Protein AF-A0A420MK67-F1 (afdb_monomer_lite)

Foldseek 3Di:
DPDDDDPFFPDQDDDVLLLCLLLVLLVVLLVVLVCVLPVVVLQVVCVVVVFHWDDQADPPPRDGAVLSVVLSVLSVLVSVLVNCCSVPQDRGDRDNVNSNVVSVVSSVVSSVSSSLCTTPVRHPRDNDQVPDPVSVVLSVLSVQLSVQLSVVSVQQRVQCPDPVCVPPDDCDDLNVVDVPSNVVSVVRD

Structure (mmCIF, N/CA/C/O backbone):
data_AF-A0A420MK67-F1
#
_entry.id   AF-A0A420MK67-F1
#
loop_
_atom_site.group_PDB
_atom_site.id
_atom_site.type_symbol
_atom_site.label_atom_id
_atom_site.label_alt_id
_atom_site.label_comp_id
_atom_site.label_asym_id
_atom_site.label_entity_id
_atom_site.label_seq_id
_atom_site.pdbx_PDB_ins_code
_atom_site.Cartn_x
_atom_site.Cartn_y
_atom_site.Cartn_z
_atom_site.occupancy
_atom_site.B_iso_or_equiv
_atom_site.auth_seq_id
_atom_site.auth_comp_id
_atom_site.auth_asym_id
_atom_site.auth_atom_id
_atom_site.pdbx_PDB_model_num
ATOM 1 N N . MET A 1 1 ? -39.516 0.629 2.495 1.00 57.03 1 MET A N 1
ATOM 2 C CA . MET A 1 1 ? -38.214 1.279 2.228 1.00 57.03 1 MET A CA 1
ATOM 3 C C . MET A 1 1 ? -37.207 0.163 2.000 1.00 57.03 1 MET A C 1
ATOM 5 O O . MET A 1 1 ? -37.273 -0.787 2.771 1.00 57.03 1 MET A O 1
ATOM 9 N N . PRO A 1 2 ? -36.372 0.196 0.949 1.00 66.00 2 PRO A N 1
ATOM 10 C CA . PRO A 1 2 ? -35.328 -0.810 0.782 1.00 66.00 2 PRO A CA 1
ATOM 11 C C . PRO A 1 2 ? -34.359 -0.736 1.965 1.00 66.00 2 PRO A C 1
ATOM 13 O O . PRO A 1 2 ? -34.029 0.352 2.439 1.00 66.00 2 PRO A O 1
ATOM 16 N N . GLU A 1 3 ? -33.964 -1.897 2.470 1.00 75.75 3 GLU A N 1
ATOM 17 C CA . GLU A 1 3 ? -33.026 -2.012 3.580 1.00 75.75 3 GLU A CA 1
ATOM 18 C C . GLU A 1 3 ? -31.652 -1.506 3.117 1.00 75.75 3 GLU A C 1
ATOM 20 O O . GLU A 1 3 ? -31.102 -1.982 2.122 1.00 75.75 3 GLU A O 1
ATOM 25 N N . LEU A 1 4 ? -31.127 -0.476 3.785 1.00 76.38 4 LEU A N 1
ATOM 26 C CA . LEU A 1 4 ? -29.813 0.074 3.462 1.00 76.38 4 LEU A CA 1
ATOM 27 C C . LEU A 1 4 ? -28.744 -0.934 3.893 1.00 76.38 4 LEU A C 1
ATOM 29 O O . LEU A 1 4 ? -28.612 -1.240 5.076 1.00 76.38 4 LEU A O 1
ATOM 33 N N . HIS A 1 5 ? -27.982 -1.443 2.928 1.00 75.81 5 HIS A N 1
ATOM 34 C CA . HIS A 1 5 ? -26.896 -2.381 3.188 1.00 75.81 5 HIS A CA 1
ATOM 35 C C . HIS A 1 5 ? -25.661 -1.639 3.727 1.00 75.81 5 HIS A C 1
ATOM 37 O O . HIS A 1 5 ? -25.064 -0.828 3.017 1.00 75.81 5 HIS A O 1
ATOM 43 N N . ASP A 1 6 ? -25.275 -1.908 4.979 1.00 74.94 6 ASP A N 1
ATOM 44 C CA . ASP A 1 6 ? -24.011 -1.427 5.553 1.00 74.94 6 ASP A CA 1
ATOM 45 C C . ASP A 1 6 ? -22.897 -2.440 5.255 1.00 74.94 6 ASP A C 1
ATOM 47 O O . ASP A 1 6 ? -22.886 -3.550 5.788 1.00 74.94 6 ASP A O 1
ATOM 51 N N . ASN A 1 7 ? -21.943 -2.046 4.408 1.00 74.50 7 ASN A N 1
ATOM 52 C CA . ASN A 1 7 ? -20.782 -2.872 4.058 1.00 74.50 7 ASN A CA 1
ATOM 53 C C . ASN A 1 7 ? -19.802 -3.053 5.232 1.00 74.50 7 ASN A C 1
ATOM 55 O O . ASN A 1 7 ? -18.880 -3.865 5.145 1.00 74.50 7 ASN A O 1
ATOM 59 N N . VAL A 1 8 ? -19.959 -2.280 6.314 1.00 73.81 8 VAL A N 1
ATOM 60 C CA . VAL A 1 8 ? -19.075 -2.306 7.478 1.00 73.81 8 VAL A CA 1
ATOM 61 C C . VAL A 1 8 ? -19.840 -2.798 8.700 1.00 73.81 8 VAL A C 1
ATOM 63 O O . VAL A 1 8 ? -20.809 -2.188 9.150 1.00 73.81 8 VAL A O 1
ATOM 66 N N . SER A 1 9 ? -19.353 -3.880 9.310 1.00 80.69 9 SER A N 1
ATOM 67 C CA . SER A 1 9 ? -19.956 -4.396 10.536 1.00 80.69 9 SER A CA 1
ATOM 68 C C . SER A 1 9 ? -19.872 -3.375 11.673 1.00 80.69 9 SER A C 1
ATOM 70 O O . SER A 1 9 ? -18.801 -2.882 12.031 1.00 80.69 9 SER A O 1
ATOM 72 N N . ARG A 1 10 ? -21.011 -3.079 12.307 1.00 83.00 10 ARG A N 1
ATOM 73 C CA . ARG A 1 10 ? -21.072 -2.264 13.537 1.00 83.00 10 ARG A CA 1
ATOM 74 C C . ARG A 1 10 ? -20.818 -3.082 14.803 1.00 83.00 10 ARG A C 1
ATOM 76 O O . ARG A 1 10 ? -20.764 -2.515 15.894 1.00 83.00 10 ARG A O 1
ATOM 83 N N . VAL A 1 11 ? -20.642 -4.395 14.666 1.00 87.50 11 VAL A N 1
ATOM 84 C CA . VAL A 1 11 ? -20.363 -5.297 15.781 1.00 87.50 11 VAL A CA 1
ATOM 85 C C . VAL A 1 11 ? -18.906 -5.143 16.195 1.00 87.50 11 VAL A C 1
ATOM 87 O O . VAL A 1 11 ? -17.999 -5.346 15.390 1.00 87.50 11 VAL A O 1
ATOM 90 N N . LYS A 1 12 ? -18.677 -4.806 17.468 1.00 89.44 12 LYS A N 1
ATOM 91 C CA . LYS A 1 12 ? -17.334 -4.781 18.048 1.00 89.44 12 LYS A CA 1
ATOM 92 C C . LYS A 1 12 ? -16.930 -6.184 18.478 1.00 89.44 12 LYS A C 1
ATOM 94 O O . LYS A 1 12 ? -17.354 -6.649 19.535 1.00 89.44 12 LYS A O 1
ATOM 99 N N . ARG A 1 13 ? -16.156 -6.872 17.643 1.00 90.94 13 ARG A N 1
ATOM 100 C CA . ARG A 1 13 ? -15.698 -8.238 17.897 1.00 90.94 13 ARG A CA 1
ATOM 101 C C . ARG A 1 13 ? -14.395 -8.490 17.160 1.00 90.94 13 ARG A C 1
ATOM 103 O O . ARG A 1 13 ? -14.290 -8.208 15.974 1.00 90.94 13 ARG A O 1
ATOM 110 N N . PHE A 1 14 ? -13.438 -9.102 17.847 1.00 91.69 14 PHE A N 1
ATOM 111 C CA . PHE A 1 14 ? -12.241 -9.613 17.196 1.00 91.69 14 PHE A CA 1
ATOM 112 C C . PHE A 1 14 ? -12.568 -10.879 16.391 1.00 91.69 14 PHE A C 1
ATOM 114 O O . PHE A 1 14 ? -13.096 -11.848 16.940 1.00 91.69 14 PHE A O 1
ATOM 121 N N . ASN A 1 15 ? -12.253 -10.874 15.095 1.00 94.00 15 ASN A N 1
ATOM 122 C CA . ASN A 1 15 ? -12.488 -12.000 14.194 1.00 94.00 15 ASN A CA 1
ATOM 123 C C . ASN A 1 15 ? -11.160 -12.650 13.812 1.00 94.00 15 ASN A C 1
ATOM 125 O O . ASN A 1 15 ? -10.518 -12.228 12.856 1.00 94.00 15 ASN A O 1
ATOM 129 N N . PHE A 1 16 ? -10.756 -13.687 14.549 1.00 95.69 16 PHE A N 1
ATOM 130 C CA . PHE A 1 16 ? -9.452 -14.324 14.349 1.00 95.69 16 PHE A CA 1
ATOM 131 C C . PHE A 1 16 ? -9.227 -14.762 12.896 1.00 95.69 16 PHE A C 1
ATOM 133 O O . PHE A 1 16 ? -8.215 -14.406 12.302 1.00 95.69 16 PHE A O 1
ATOM 140 N N . LEU A 1 17 ? -10.192 -15.465 12.293 1.00 96.88 17 LEU A N 1
ATOM 141 C CA . LEU A 1 17 ? -10.058 -15.962 10.922 1.00 96.88 17 LEU A CA 1
ATOM 142 C C . LEU A 1 17 ? -9.913 -14.822 9.910 1.00 96.88 17 LEU A C 1
ATOM 144 O O . LEU A 1 17 ? -9.010 -14.856 9.078 1.00 96.88 17 LEU A O 1
ATOM 148 N N . GLY A 1 18 ? -10.771 -13.803 9.983 1.00 96.94 18 GLY A N 1
ATOM 149 C CA . GLY A 1 18 ? -10.693 -12.673 9.061 1.00 96.94 18 GLY A CA 1
ATOM 150 C C . GLY A 1 18 ? -9.433 -11.835 9.254 1.00 96.94 18 GLY A C 1
ATOM 151 O O . GLY A 1 18 ? -8.795 -11.462 8.272 1.00 96.94 18 GLY A O 1
ATOM 152 N N . THR A 1 19 ? -9.010 -11.612 10.500 1.00 97.25 19 THR A N 1
ATOM 153 C CA . THR A 1 19 ? -7.745 -10.938 10.806 1.00 97.25 19 THR A CA 1
ATOM 154 C C . THR A 1 19 ? -6.552 -11.720 10.255 1.00 97.25 19 THR A C 1
ATOM 156 O O . THR A 1 19 ? -5.700 -11.124 9.600 1.00 97.25 19 THR A O 1
ATOM 159 N N . THR A 1 20 ? -6.493 -13.042 10.444 1.00 98.12 20 THR A N 1
ATOM 160 C CA . THR A 1 20 ? -5.408 -13.879 9.907 1.00 98.12 20 THR A CA 1
ATOM 161 C C . THR A 1 20 ? -5.381 -13.865 8.382 1.00 98.12 20 THR A C 1
ATOM 163 O O . THR A 1 20 ? -4.308 -13.701 7.803 1.00 98.12 20 THR A O 1
ATOM 166 N N . VAL A 1 21 ? -6.539 -13.978 7.722 1.00 98.38 21 VAL A N 1
ATOM 167 C CA . VAL A 1 21 ? -6.642 -13.881 6.256 1.00 98.38 21 VAL A CA 1
ATOM 168 C C . VAL A 1 21 ? -6.131 -12.526 5.774 1.00 98.38 21 VAL A C 1
ATOM 170 O O . VAL A 1 21 ? -5.291 -12.474 4.879 1.00 98.38 21 VAL A O 1
ATOM 173 N N . PHE A 1 22 ? -6.581 -11.434 6.394 1.00 98.19 22 PHE A N 1
ATOM 174 C CA . PHE A 1 22 ? -6.151 -10.091 6.023 1.00 98.19 22 PHE A CA 1
ATOM 175 C C . PHE A 1 22 ? -4.636 -9.922 6.173 1.00 98.19 22 PHE A C 1
ATOM 177 O O . PHE A 1 22 ? -3.956 -9.561 5.217 1.00 98.19 22 PHE A O 1
ATOM 184 N N . VAL A 1 23 ? -4.093 -10.220 7.357 1.00 98.44 23 VAL A N 1
ATOM 185 C CA . VAL A 1 23 ? -2.663 -10.054 7.648 1.00 98.44 23 VAL A CA 1
ATOM 186 C C . VAL A 1 23 ? -1.811 -10.935 6.738 1.00 98.44 23 VAL A C 1
ATOM 188 O O . VAL A 1 23 ? -0.830 -10.452 6.176 1.00 98.44 23 VAL A O 1
ATOM 191 N N . GLY A 1 24 ? -2.204 -12.195 6.540 1.00 98.50 24 GLY A N 1
ATOM 192 C CA . GLY A 1 24 ? -1.495 -13.128 5.668 1.00 98.50 24 GLY A CA 1
ATOM 193 C C . GLY A 1 24 ? -1.446 -12.648 4.219 1.00 98.50 24 GLY A C 1
ATOM 194 O O . GLY A 1 24 ? -0.372 -12.611 3.624 1.00 98.50 24 GLY A O 1
ATOM 195 N N . LEU A 1 25 ? -2.580 -12.211 3.663 1.00 98.69 25 LEU A N 1
ATOM 196 C CA . LEU A 1 25 ? -2.639 -11.711 2.288 1.00 98.69 25 LEU A CA 1
ATOM 197 C C . LEU A 1 25 ? -1.885 -10.389 2.118 1.00 98.69 25 LEU A C 1
ATOM 199 O O . LEU A 1 25 ? -1.175 -10.218 1.130 1.00 98.69 25 LEU A O 1
ATOM 203 N N . ARG A 1 26 ? -1.975 -9.466 3.084 1.00 98.50 26 ARG A N 1
ATOM 204 C CA . ARG A 1 26 ? -1.202 -8.216 3.040 1.00 98.50 26 ARG A CA 1
ATOM 205 C C . ARG A 1 26 ? 0.302 -8.472 3.144 1.00 98.50 26 ARG A C 1
ATOM 207 O O . ARG A 1 26 ? 1.069 -7.832 2.428 1.00 98.50 26 ARG A O 1
ATOM 214 N N . ALA A 1 27 ? 0.735 -9.427 3.964 1.00 98.25 27 ALA A N 1
ATOM 215 C CA . ALA A 1 27 ? 2.137 -9.829 4.025 1.00 98.25 27 ALA A CA 1
ATOM 216 C C . ALA A 1 27 ? 2.596 -10.497 2.717 1.00 98.25 27 ALA A C 1
ATOM 218 O O . ALA A 1 27 ? 3.659 -10.158 2.203 1.00 98.25 27 ALA A O 1
ATOM 219 N N . ALA A 1 28 ? 1.788 -11.399 2.147 1.00 98.44 28 ALA A N 1
ATOM 220 C CA . ALA A 1 28 ? 2.074 -12.062 0.873 1.00 98.44 28 ALA A CA 1
ATOM 221 C C . ALA A 1 28 ? 2.185 -11.070 -0.297 1.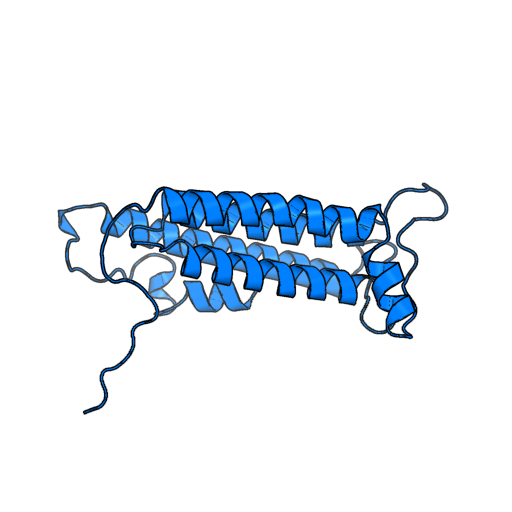00 98.44 28 ALA A C 1
ATOM 223 O O . ALA A 1 28 ? 3.048 -11.230 -1.159 1.00 98.44 28 ALA A O 1
ATOM 224 N N . ASP A 1 29 ? 1.368 -10.015 -0.294 1.00 98.31 29 ASP A N 1
ATOM 225 C CA . ASP A 1 29 ? 1.414 -8.952 -1.298 1.00 98.31 29 ASP A CA 1
ATOM 226 C C . ASP A 1 29 ? 2.800 -8.303 -1.400 1.00 98.31 29 ASP A C 1
ATOM 228 O O . ASP A 1 29 ? 3.286 -8.088 -2.502 1.00 98.31 29 ASP A O 1
ATOM 232 N N . VAL A 1 30 ? 3.488 -8.066 -0.278 1.00 97.50 30 VAL A N 1
ATOM 233 C CA . VAL A 1 30 ? 4.844 -7.481 -0.281 1.00 97.50 30 VAL A CA 1
ATOM 234 C C . VAL A 1 30 ? 5.812 -8.332 -1.106 1.00 97.50 30 VAL A C 1
ATOM 236 O O . VAL A 1 30 ? 6.586 -7.807 -1.908 1.00 97.50 30 VAL A O 1
ATOM 239 N N . TRP A 1 31 ? 5.746 -9.654 -0.941 1.00 97.19 31 TRP A N 1
ATOM 240 C CA . TRP A 1 31 ? 6.573 -10.590 -1.700 1.00 97.19 31 TRP A CA 1
ATOM 241 C C . TRP A 1 31 ? 6.206 -10.594 -3.181 1.00 97.19 31 TRP A C 1
ATOM 243 O O . TRP A 1 31 ? 7.099 -10.634 -4.026 1.00 97.19 31 TRP A O 1
ATOM 253 N N . LEU A 1 32 ? 4.912 -10.506 -3.498 1.00 98.12 32 LEU A N 1
ATOM 254 C CA . LEU A 1 32 ? 4.440 -10.398 -4.874 1.00 98.12 32 LEU A CA 1
ATOM 255 C C . LEU A 1 32 ? 4.944 -9.114 -5.546 1.00 98.12 32 LEU A C 1
ATOM 257 O O . LEU A 1 32 ? 5.500 -9.197 -6.638 1.00 98.12 32 LEU A O 1
ATOM 261 N N . GLN A 1 33 ? 4.806 -7.949 -4.903 1.00 98.12 33 GLN A N 1
ATOM 262 C CA . GLN A 1 33 ? 5.260 -6.673 -5.472 1.00 98.12 33 GLN A CA 1
ATOM 263 C C . GLN A 1 33 ? 6.775 -6.666 -5.704 1.00 98.12 33 GLN A C 1
ATOM 265 O O . GLN A 1 33 ? 7.254 -6.220 -6.747 1.00 98.12 33 GLN A O 1
ATOM 270 N N . ARG A 1 34 ? 7.538 -7.258 -4.781 1.00 96.31 34 ARG A N 1
ATOM 271 C CA . ARG A 1 34 ? 8.980 -7.438 -4.951 1.00 96.31 34 ARG A CA 1
ATOM 272 C C . ARG A 1 34 ? 9.311 -8.380 -6.111 1.00 96.31 34 ARG A C 1
ATOM 274 O O . ARG A 1 34 ? 10.174 -8.062 -6.923 1.00 96.31 34 ARG A O 1
ATOM 281 N N . ALA A 1 35 ? 8.616 -9.512 -6.229 1.00 96.81 35 ALA A N 1
ATOM 282 C CA . ALA A 1 35 ? 8.822 -10.463 -7.321 1.00 96.81 35 ALA A CA 1
ATOM 283 C C . ALA A 1 35 ? 8.452 -9.873 -8.691 1.00 96.81 35 ALA A C 1
ATOM 285 O O . ALA A 1 35 ? 9.145 -10.142 -9.674 1.00 96.81 35 ALA A O 1
ATOM 286 N N . LEU A 1 36 ? 7.412 -9.034 -8.753 1.00 98.06 36 LEU A N 1
ATOM 287 C CA . LEU A 1 36 ? 7.011 -8.324 -9.968 1.00 98.06 36 LEU A CA 1
ATOM 288 C C . LEU A 1 36 ? 8.165 -7.503 -10.561 1.00 98.06 36 LEU A C 1
ATOM 290 O O . LEU A 1 36 ? 8.356 -7.527 -11.778 1.00 98.06 36 LEU A O 1
ATOM 294 N N . LEU A 1 37 ? 8.966 -6.862 -9.710 1.00 96.81 37 LEU A N 1
ATOM 295 C CA . LEU A 1 37 ? 10.147 -6.097 -10.108 1.00 96.81 37 LEU A CA 1
ATOM 296 C C . LEU A 1 37 ? 11.385 -6.994 -10.271 1.00 96.81 37 LEU A C 1
ATOM 298 O O . LEU A 1 37 ? 11.947 -7.084 -11.358 1.00 96.81 37 LEU A O 1
ATOM 302 N N . GLU A 1 38 ? 11.790 -7.720 -9.226 1.00 94.25 38 GLU A N 1
ATOM 303 C CA . GLU A 1 38 ? 13.060 -8.466 -9.201 1.00 94.25 38 GLU A CA 1
ATOM 304 C C . GLU A 1 38 ? 13.126 -9.633 -10.183 1.00 94.25 38 GLU A C 1
ATOM 306 O O . GLU A 1 38 ? 14.201 -9.978 -10.672 1.00 94.25 38 GLU A O 1
ATOM 311 N N . LYS A 1 39 ? 11.990 -10.274 -10.469 1.00 94.69 39 LYS A N 1
ATOM 312 C CA . LYS A 1 39 ? 11.917 -11.375 -11.441 1.00 94.69 39 LYS A CA 1
ATOM 313 C C . LYS A 1 39 ? 11.517 -10.893 -12.837 1.00 94.69 39 LYS A C 1
ATOM 315 O O . LYS A 1 39 ? 11.341 -11.723 -13.732 1.00 94.69 39 LYS A O 1
ATOM 320 N N . GLY A 1 40 ? 11.344 -9.581 -13.023 1.00 94.56 40 GLY A N 1
ATOM 321 C CA . GLY A 1 40 ? 10.927 -8.968 -14.284 1.00 94.56 40 GLY A CA 1
ATOM 322 C C . GLY A 1 40 ? 9.525 -9.380 -14.740 1.00 94.56 40 GLY A C 1
ATOM 323 O O . GLY A 1 40 ? 9.215 -9.288 -15.926 1.00 94.56 40 GLY A O 1
ATOM 324 N N . TRP A 1 41 ? 8.671 -9.882 -13.840 1.00 97.56 41 TRP A N 1
ATOM 325 C CA . TRP A 1 41 ? 7.314 -10.294 -14.213 1.00 97.56 41 TRP A CA 1
ATOM 326 C C . TRP A 1 41 ? 6.470 -9.100 -14.662 1.00 97.56 41 TRP A C 1
ATOM 328 O O . TRP A 1 41 ? 5.706 -9.238 -15.612 1.00 97.56 41 TRP A O 1
ATOM 338 N N . ALA A 1 42 ? 6.644 -7.928 -14.043 1.00 97.81 42 ALA A N 1
ATOM 339 C CA . ALA A 1 42 ? 5.975 -6.702 -14.465 1.00 97.81 42 ALA A CA 1
ATOM 340 C C . ALA A 1 42 ? 6.373 -6.309 -15.896 1.00 97.81 42 ALA A C 1
ATOM 342 O O . ALA A 1 42 ? 5.499 -6.075 -16.726 1.00 97.81 42 ALA A O 1
ATOM 343 N N . SER A 1 43 ? 7.671 -6.332 -16.217 1.00 97.81 43 SER A N 1
ATOM 344 C CA . SER A 1 43 ? 8.169 -6.042 -17.568 1.00 97.81 43 SER A CA 1
ATOM 345 C C . SER A 1 43 ? 7.590 -7.001 -18.610 1.00 97.81 43 SER A C 1
ATOM 347 O O . SER A 1 43 ? 7.062 -6.556 -19.624 1.00 97.81 43 SER A O 1
ATOM 349 N N . LYS A 1 44 ? 7.570 -8.309 -18.318 1.00 98.00 44 LYS A N 1
ATOM 350 C CA . LYS A 1 44 ? 6.963 -9.321 -19.203 1.00 98.00 44 LYS A CA 1
ATOM 351 C C . LYS A 1 44 ? 5.464 -9.111 -19.411 1.00 98.00 44 LYS A C 1
ATOM 353 O O . LYS A 1 44 ? 4.944 -9.392 -20.487 1.00 98.00 44 LYS A O 1
ATOM 358 N N . LEU A 1 45 ? 4.745 -8.662 -18.382 1.00 97.94 45 LEU A N 1
ATOM 359 C CA . LEU A 1 45 ? 3.321 -8.345 -18.500 1.00 97.94 45 LEU A CA 1
ATOM 360 C C . LEU A 1 45 ? 3.093 -7.119 -19.390 1.00 97.94 45 LEU A C 1
ATOM 362 O O . LEU A 1 45 ? 2.177 -7.150 -20.208 1.00 97.94 45 LEU A O 1
ATOM 366 N N . VAL A 1 46 ? 3.940 -6.091 -19.279 1.00 98.38 46 VAL A N 1
ATOM 367 C CA . VAL A 1 46 ? 3.918 -4.923 -20.175 1.00 98.38 46 VAL A CA 1
ATOM 368 C C . VAL A 1 46 ? 4.192 -5.342 -21.621 1.00 98.38 46 VAL A C 1
ATOM 370 O O . VAL A 1 46 ? 3.407 -5.000 -22.501 1.00 98.38 46 VAL A O 1
ATOM 373 N N . GLU A 1 47 ? 5.224 -6.152 -21.867 1.00 98.06 47 GLU A N 1
ATOM 374 C CA . GLU A 1 47 ? 5.533 -6.694 -23.201 1.00 98.06 47 GLU A CA 1
ATOM 375 C C . GLU A 1 47 ? 4.365 -7.508 -23.772 1.00 98.06 47 GLU A C 1
ATOM 377 O O . GLU A 1 47 ? 3.966 -7.323 -24.921 1.00 98.06 47 GLU A O 1
ATOM 382 N N . LYS A 1 48 ? 3.754 -8.378 -22.956 1.00 97.81 48 LYS A N 1
ATOM 383 C CA . LYS A 1 48 ? 2.587 -9.180 -23.355 1.00 97.81 48 LYS A CA 1
ATOM 384 C C . LYS A 1 48 ? 1.364 -8.318 -23.678 1.00 97.81 48 LYS A C 1
ATOM 386 O O . LYS A 1 48 ? 0.551 -8.711 -24.511 1.00 97.81 48 LYS A O 1
ATOM 391 N N . ALA A 1 49 ? 1.231 -7.161 -23.036 1.00 96.56 49 ALA A N 1
ATOM 392 C CA . ALA A 1 49 ? 0.205 -6.169 -23.342 1.00 96.56 49 ALA A CA 1
ATOM 393 C C . ALA A 1 49 ? 0.539 -5.311 -24.582 1.00 96.56 49 ALA A C 1
ATOM 395 O O . ALA A 1 49 ? -0.238 -4.424 -24.928 1.00 96.56 49 ALA A O 1
ATOM 396 N N . GLY A 1 50 ? 1.667 -5.565 -25.259 1.00 97.31 50 GLY A N 1
ATOM 397 C CA . GLY A 1 50 ? 2.131 -4.807 -26.424 1.00 97.31 50 GLY A CA 1
ATOM 398 C C . GLY A 1 50 ? 2.876 -3.515 -26.076 1.00 97.31 50 GLY A C 1
ATOM 399 O O . GLY A 1 50 ? 3.163 -2.717 -26.965 1.00 97.31 50 GLY A O 1
ATOM 400 N N . GLY A 1 51 ? 3.177 -3.292 -24.795 1.00 97.38 51 GLY A N 1
ATOM 401 C CA . GLY A 1 51 ? 3.965 -2.161 -24.320 1.00 97.38 51 GLY A CA 1
ATOM 402 C C . GLY A 1 51 ? 5.469 -2.429 -24.350 1.00 97.38 51 GLY A C 1
ATOM 403 O O . GLY A 1 51 ? 5.924 -3.533 -24.643 1.00 97.38 51 GLY A O 1
ATOM 404 N N . GLN A 1 52 ? 6.245 -1.402 -24.007 1.00 97.94 52 GLN A N 1
ATOM 405 C CA . GLN A 1 52 ? 7.693 -1.495 -23.827 1.00 97.94 52 GLN A CA 1
ATOM 406 C C . GLN A 1 52 ? 8.039 -1.162 -22.371 1.00 97.94 52 GLN A C 1
ATOM 408 O O . GLN A 1 52 ? 7.579 -0.131 -21.867 1.00 97.94 52 GLN A O 1
ATOM 413 N N . PRO A 1 53 ? 8.784 -2.024 -21.663 1.00 97.56 53 PRO A N 1
ATOM 414 C CA . PRO A 1 53 ? 9.232 -1.732 -20.315 1.00 97.56 53 PRO A CA 1
ATOM 415 C C . PRO A 1 53 ? 10.531 -0.917 -20.318 1.00 97.56 53 PRO A C 1
ATOM 417 O O . PRO A 1 53 ? 11.390 -1.090 -21.180 1.00 97.56 53 PRO A O 1
ATOM 420 N N . VAL A 1 54 ? 10.715 -0.074 -19.305 1.00 96.44 54 VAL A N 1
ATOM 421 C CA . VAL A 1 54 ? 12.007 0.574 -19.037 1.00 96.44 54 VAL A CA 1
ATOM 422 C C . VAL A 1 54 ? 13.018 -0.436 -18.484 1.00 96.44 54 VAL A C 1
ATOM 424 O O . VAL A 1 54 ? 12.647 -1.463 -17.905 1.00 96.44 54 VAL A O 1
ATOM 427 N N . SER A 1 55 ? 14.316 -0.133 -18.600 1.00 93.75 55 SER A N 1
ATOM 428 C CA . SER A 1 55 ? 15.349 -0.956 -17.961 1.00 93.75 55 SER A CA 1
ATOM 429 C C . SER A 1 55 ? 15.244 -0.856 -16.439 1.00 93.75 55 SER A C 1
ATOM 431 O O . SER A 1 55 ? 15.422 0.217 -15.867 1.00 93.75 55 SER A O 1
ATOM 433 N N . LEU A 1 56 ? 14.991 -1.987 -15.781 1.00 93.38 56 LEU A N 1
ATOM 434 C CA . LEU A 1 56 ? 14.942 -2.093 -14.319 1.00 93.38 56 LEU A CA 1
ATOM 435 C C . LEU A 1 56 ? 16.329 -2.055 -13.673 1.00 93.38 56 LEU A C 1
ATOM 437 O O . LEU A 1 56 ? 16.466 -1.677 -12.509 1.00 93.38 56 LEU A O 1
ATOM 441 N N . VAL A 1 57 ? 17.341 -2.494 -14.419 1.00 92.31 57 VAL A N 1
ATOM 442 C CA . VAL A 1 57 ? 18.701 -2.717 -13.931 1.00 92.31 57 VAL A CA 1
ATOM 443 C C . VAL A 1 57 ? 19.599 -1.585 -14.409 1.00 92.31 57 VAL A C 1
ATOM 445 O O . VAL A 1 57 ? 19.528 -1.152 -15.563 1.00 92.31 57 VAL A O 1
ATOM 448 N N . ASP A 1 58 ? 20.427 -1.089 -13.501 1.00 87.56 58 ASP A N 1
ATOM 449 C CA . ASP A 1 58 ? 21.481 -0.138 -13.810 1.00 87.56 58 ASP A CA 1
ATOM 450 C C . ASP A 1 58 ? 22.639 -0.862 -14.531 1.00 87.56 58 ASP A C 1
ATOM 452 O O . ASP A 1 58 ? 23.129 -1.884 -14.038 1.00 87.56 58 ASP A O 1
ATOM 456 N N . PRO A 1 59 ? 23.090 -0.363 -15.695 1.00 84.75 59 PRO A N 1
ATOM 457 C CA . PRO A 1 59 ? 24.066 -1.062 -16.530 1.00 84.75 59 PRO A CA 1
ATOM 458 C C . PRO A 1 59 ? 25.477 -1.115 -15.927 1.00 84.75 59 PRO A C 1
ATOM 460 O O . PRO A 1 59 ? 26.287 -1.924 -16.371 1.00 84.75 59 PRO A O 1
ATOM 463 N N . ILE A 1 60 ? 25.790 -0.268 -14.942 1.00 86.88 60 ILE A N 1
ATOM 464 C CA . ILE A 1 60 ? 27.114 -0.191 -14.310 1.00 86.88 60 ILE A CA 1
ATOM 465 C C . ILE A 1 60 ? 27.160 -1.101 -13.084 1.00 86.88 60 ILE A C 1
ATOM 467 O O . ILE A 1 60 ? 28.112 -1.852 -12.891 1.00 86.88 60 ILE A O 1
ATOM 471 N N . THR A 1 61 ? 26.130 -1.032 -12.244 1.00 88.00 61 THR A N 1
ATOM 472 C CA . THR A 1 61 ? 26.087 -1.763 -10.969 1.00 88.00 61 THR A CA 1
ATOM 473 C C . THR A 1 61 ? 25.445 -3.143 -11.084 1.00 88.00 61 THR A C 1
ATOM 475 O O . THR A 1 61 ? 25.584 -3.946 -10.163 1.00 88.00 61 THR A O 1
ATOM 478 N N . ALA A 1 62 ? 24.734 -3.426 -12.183 1.00 87.62 62 ALA A N 1
ATOM 479 C CA . ALA A 1 62 ? 23.898 -4.615 -12.367 1.00 87.62 62 ALA A CA 1
ATOM 480 C C . ALA A 1 62 ? 22.835 -4.806 -11.261 1.00 87.62 62 ALA A C 1
ATOM 482 O O . ALA A 1 62 ? 22.309 -5.904 -11.069 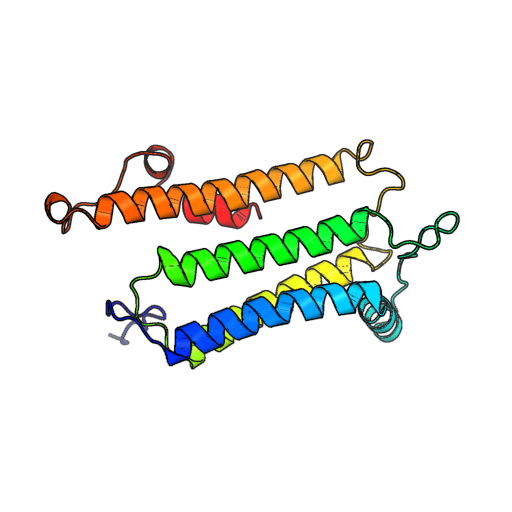1.00 87.62 62 ALA A O 1
ATOM 483 N N . GLN A 1 63 ? 22.501 -3.735 -10.535 1.00 90.06 63 GLN A N 1
ATOM 484 C CA . GLN A 1 63 ? 21.484 -3.721 -9.487 1.00 90.06 63 GLN A CA 1
ATOM 485 C C . GLN A 1 63 ? 20.192 -3.081 -9.988 1.00 90.06 63 GLN A C 1
ATOM 487 O O . GLN A 1 63 ? 20.190 -2.297 -10.936 1.00 90.06 63 GLN A O 1
ATOM 492 N N . ILE A 1 64 ? 19.079 -3.393 -9.324 1.00 91.44 64 ILE A N 1
ATOM 493 C CA . ILE A 1 64 ? 17.815 -2.698 -9.569 1.00 91.44 64 ILE A CA 1
ATOM 494 C C . ILE A 1 64 ? 17.977 -1.216 -9.249 1.00 91.44 64 ILE A C 1
ATOM 496 O O . ILE A 1 64 ? 18.485 -0.857 -8.183 1.00 91.44 64 ILE A O 1
ATOM 500 N N . GLN A 1 65 ? 17.517 -0.361 -10.164 1.00 93.00 65 GLN A N 1
ATOM 501 C CA . GLN A 1 65 ? 17.598 1.081 -9.980 1.00 93.00 65 GLN A CA 1
ATOM 502 C C . GLN A 1 65 ? 16.874 1.496 -8.689 1.00 93.00 65 GLN A C 1
ATOM 504 O O . GLN A 1 65 ? 15.780 0.994 -8.402 1.00 93.00 65 GLN A O 1
ATOM 509 N N . PRO A 1 66 ? 17.421 2.464 -7.930 1.00 92.62 66 PRO A N 1
ATOM 510 C CA . PRO A 1 66 ? 16.837 2.903 -6.665 1.00 92.62 66 PRO A CA 1
ATOM 511 C C . PRO A 1 66 ? 15.354 3.291 -6.750 1.00 92.62 66 PRO A C 1
ATOM 513 O O . PRO A 1 66 ? 14.620 3.112 -5.781 1.00 92.62 66 PRO A O 1
ATOM 516 N N . TYR A 1 67 ? 14.901 3.798 -7.901 1.00 94.50 67 TYR A N 1
ATOM 517 C CA . TYR A 1 67 ? 13.505 4.159 -8.146 1.00 94.50 67 TYR A CA 1
ATOM 518 C C . TYR A 1 67 ? 12.539 3.000 -7.861 1.00 94.50 67 TYR A C 1
ATOM 520 O O . TYR A 1 67 ? 11.591 3.162 -7.096 1.00 94.50 67 TYR A O 1
ATOM 528 N N . PHE A 1 68 ? 12.816 1.808 -8.392 1.00 95.62 68 PHE A N 1
ATOM 529 C CA . PHE A 1 68 ? 11.946 0.641 -8.217 1.00 95.62 68 PHE A CA 1
ATOM 530 C C . PHE A 1 68 ? 11.977 0.110 -6.781 1.00 95.62 68 PHE A C 1
ATOM 532 O O . PHE A 1 68 ? 10.962 -0.370 -6.277 1.00 95.62 68 PHE A O 1
ATOM 539 N N . ASN A 1 69 ? 13.106 0.271 -6.082 1.00 94.25 69 ASN A N 1
ATOM 540 C CA . ASN A 1 69 ? 13.172 -0.021 -4.651 1.00 94.25 69 ASN A CA 1
ATOM 541 C C . ASN A 1 69 ? 12.238 0.898 -3.856 1.00 94.25 69 ASN A C 1
ATOM 543 O O . ASN A 1 69 ? 11.570 0.427 -2.941 1.00 94.25 69 ASN A O 1
ATOM 547 N N . VAL A 1 70 ? 12.128 2.182 -4.222 1.00 96.06 70 VAL A N 1
ATOM 548 C CA . VAL A 1 70 ? 11.167 3.092 -3.580 1.00 96.06 70 VAL A CA 1
ATOM 549 C C . VAL A 1 70 ? 9.727 2.648 -3.830 1.00 96.06 70 VAL A C 1
ATOM 551 O O . VAL A 1 70 ? 8.958 2.581 -2.875 1.00 96.06 70 VAL A O 1
ATOM 554 N N . ILE A 1 71 ? 9.369 2.269 -5.062 1.00 96.69 71 ILE A N 1
ATOM 555 C CA . ILE A 1 71 ? 8.025 1.748 -5.370 1.00 96.69 71 ILE A CA 1
ATOM 556 C C . ILE A 1 71 ? 7.709 0.508 -4.518 1.00 96.69 71 ILE A C 1
ATOM 558 O O . ILE A 1 71 ? 6.657 0.435 -3.879 1.00 96.69 71 ILE A O 1
ATOM 562 N N . SER A 1 72 ? 8.652 -0.436 -4.415 1.00 96.81 72 SER A N 1
ATOM 563 C CA . SER A 1 72 ? 8.494 -1.615 -3.557 1.00 96.81 72 SER A CA 1
ATOM 564 C C . SER A 1 72 ? 8.396 -1.258 -2.066 1.00 96.81 72 SER A C 1
ATOM 566 O O . SER A 1 72 ? 7.644 -1.905 -1.334 1.00 96.81 72 SER A O 1
ATOM 568 N N . LEU A 1 73 ? 9.133 -0.246 -1.595 1.00 97.25 73 LEU A N 1
ATOM 569 C CA . LEU A 1 73 ? 9.074 0.233 -0.210 1.00 97.25 73 LEU A CA 1
ATOM 570 C C . LEU A 1 73 ? 7.743 0.922 0.109 1.00 97.25 73 LEU A C 1
ATOM 572 O O . LEU A 1 73 ? 7.239 0.776 1.222 1.00 97.25 73 LEU A O 1
ATOM 576 N N . MET A 1 74 ? 7.143 1.628 -0.850 1.00 97.81 74 MET A N 1
ATOM 577 C CA . MET A 1 74 ? 5.805 2.207 -0.700 1.00 97.81 74 MET A CA 1
ATOM 578 C C . MET A 1 74 ? 4.741 1.105 -0.574 1.00 97.81 74 MET A C 1
ATOM 580 O O . MET A 1 74 ? 3.906 1.146 0.328 1.00 97.81 74 MET A O 1
ATOM 584 N N . ALA A 1 75 ? 4.823 0.043 -1.382 1.00 97.81 75 ALA A N 1
ATOM 585 C CA . ALA A 1 75 ? 3.940 -1.116 -1.225 1.00 97.81 75 ALA A CA 1
ATOM 586 C C . ALA A 1 75 ? 4.121 -1.822 0.138 1.00 97.81 75 ALA A C 1
ATOM 588 O O . ALA A 1 75 ? 3.139 -2.208 0.783 1.00 97.81 75 ALA A O 1
ATOM 589 N N . LEU A 1 76 ? 5.365 -1.945 0.619 1.00 98.31 76 LEU A N 1
ATOM 590 C CA . LEU A 1 76 ? 5.666 -2.460 1.958 1.00 98.31 76 LEU A CA 1
ATOM 591 C C . LEU A 1 76 ? 5.064 -1.575 3.058 1.00 98.31 76 LEU A C 1
ATOM 593 O O . LEU A 1 76 ? 4.410 -2.091 3.963 1.00 98.31 76 LEU A O 1
ATOM 597 N N . GLY A 1 77 ? 5.268 -0.258 2.989 1.00 98.25 77 GLY A N 1
ATOM 598 C CA . GLY A 1 77 ? 4.756 0.684 3.983 1.00 98.25 77 GLY A CA 1
ATOM 599 C C . GLY A 1 77 ? 3.227 0.670 4.055 1.00 98.25 77 GLY A C 1
ATOM 600 O O . GLY A 1 77 ? 2.673 0.567 5.150 1.00 98.25 77 GLY A O 1
ATOM 601 N N . SER A 1 78 ? 2.561 0.653 2.897 1.00 98.00 78 SER A N 1
ATOM 602 C CA . SER A 1 78 ? 1.116 0.432 2.751 1.00 98.00 78 SER A CA 1
ATOM 603 C C . SER A 1 78 ? 0.646 -0.821 3.494 1.00 98.00 78 SER A C 1
ATOM 605 O O . SER A 1 78 ? -0.256 -0.765 4.338 1.00 98.00 78 SER A O 1
ATOM 607 N N . SER A 1 79 ? 1.288 -1.959 3.213 1.00 98.44 79 SER A N 1
ATOM 608 C CA . SER A 1 79 ? 0.956 -3.247 3.824 1.00 98.44 79 SER A CA 1
ATOM 609 C C . SER A 1 79 ? 1.148 -3.226 5.338 1.00 98.44 79 SER A C 1
ATOM 611 O O . SER A 1 79 ? 0.227 -3.566 6.084 1.00 98.44 79 SER A O 1
ATOM 613 N N . LEU A 1 80 ? 2.297 -2.734 5.808 1.00 98.38 80 LEU A N 1
ATOM 614 C CA . LEU A 1 80 ? 2.605 -2.643 7.230 1.00 98.38 80 LEU A CA 1
ATOM 615 C C . LEU A 1 80 ? 1.592 -1.764 7.967 1.00 98.38 80 LEU A C 1
ATOM 617 O O . LEU A 1 80 ? 1.037 -2.183 8.982 1.00 98.38 80 LEU A O 1
ATOM 621 N N . LYS A 1 81 ? 1.299 -0.568 7.448 1.00 98.19 81 LYS A N 1
ATOM 622 C CA . LYS A 1 81 ? 0.322 0.345 8.050 1.00 98.19 81 LYS A CA 1
ATOM 623 C C . LYS A 1 81 ? -1.057 -0.305 8.141 1.00 98.19 81 LYS A C 1
ATOM 625 O O . LYS A 1 81 ? -1.719 -0.200 9.176 1.00 98.19 81 LYS A O 1
ATOM 630 N N . GLN A 1 82 ? -1.503 -0.990 7.090 1.00 97.88 82 GLN A N 1
ATOM 631 C CA . GLN A 1 82 ? -2.804 -1.662 7.080 1.00 97.88 82 GLN A CA 1
ATOM 632 C C . GLN A 1 82 ? -2.859 -2.850 8.048 1.00 97.88 82 GLN A C 1
ATOM 634 O O . GLN A 1 82 ? -3.857 -3.004 8.751 1.00 97.88 82 GLN A O 1
ATOM 639 N N . ILE A 1 83 ? -1.787 -3.639 8.154 1.00 98.50 83 ILE A N 1
ATOM 640 C CA . ILE A 1 83 ? -1.654 -4.694 9.170 1.00 98.50 83 ILE A CA 1
ATOM 641 C C . ILE A 1 83 ? -1.738 -4.086 10.576 1.00 98.50 83 ILE A C 1
ATOM 643 O O . ILE A 1 83 ? -2.529 -4.545 11.397 1.00 98.50 83 ILE A O 1
ATOM 647 N N . LEU A 1 84 ? -0.994 -3.011 10.848 1.00 98.06 84 LEU A N 1
ATOM 648 C CA . LEU A 1 84 ? -1.040 -2.318 12.139 1.00 98.06 84 LEU A CA 1
ATOM 649 C C . LEU A 1 84 ? -2.432 -1.753 12.436 1.00 98.06 84 LEU A C 1
ATOM 651 O O . LEU A 1 84 ? -2.903 -1.846 13.566 1.00 98.06 84 LEU A O 1
ATOM 655 N N . THR A 1 85 ? -3.122 -1.220 11.429 1.00 96.94 85 THR A N 1
ATOM 656 C CA . THR A 1 85 ? -4.504 -0.745 11.573 1.00 96.94 85 THR A CA 1
ATOM 657 C C . THR A 1 85 ? -5.431 -1.901 11.946 1.00 96.94 85 THR A C 1
ATOM 659 O O . THR A 1 85 ? -6.196 -1.778 12.899 1.00 96.94 85 THR A O 1
ATOM 662 N N . MET A 1 86 ? -5.324 -3.048 11.271 1.00 96.88 86 MET A N 1
ATOM 663 C CA . MET A 1 86 ? -6.117 -4.239 11.590 1.00 96.88 86 MET A CA 1
ATOM 664 C C . MET A 1 86 ? -5.872 -4.738 13.023 1.00 96.88 86 MET A C 1
ATOM 666 O O . MET A 1 86 ? -6.813 -5.146 13.694 1.00 96.88 86 MET A O 1
ATOM 670 N N . LEU A 1 87 ? -4.626 -4.692 13.501 1.00 96.12 87 LEU A N 1
ATOM 671 C CA . LEU A 1 87 ? -4.253 -5.233 14.812 1.00 96.12 87 LEU A CA 1
ATOM 672 C C . LEU A 1 87 ? -4.490 -4.266 15.980 1.00 96.12 87 LEU A C 1
ATOM 674 O O . LEU A 1 87 ? -4.749 -4.709 17.096 1.00 96.12 87 LEU A O 1
ATOM 678 N N . ILE A 1 88 ? -4.352 -2.957 15.756 1.00 95.38 88 ILE A N 1
ATOM 679 C CA . ILE A 1 88 ? -4.291 -1.956 16.835 1.00 95.38 88 ILE A CA 1
ATOM 680 C C . ILE A 1 88 ? -5.523 -1.045 16.843 1.00 95.38 88 ILE A C 1
ATOM 682 O O . ILE A 1 88 ? -5.969 -0.628 17.917 1.00 95.38 88 ILE A O 1
ATOM 686 N N . VAL A 1 89 ? -6.051 -0.712 15.663 1.00 95.06 89 VAL A N 1
ATOM 687 C CA . VAL A 1 89 ? -7.114 0.290 15.478 1.00 95.06 89 VAL A CA 1
ATOM 688 C C . VAL A 1 89 ? -8.473 -0.370 15.246 1.00 95.06 89 VAL A C 1
ATOM 690 O O . VAL A 1 89 ? -9.481 0.112 15.760 1.00 95.06 89 VAL A O 1
ATOM 693 N N . SER A 1 90 ? -8.521 -1.462 14.481 1.00 92.00 90 SER A N 1
ATOM 694 C CA . SER A 1 90 ? -9.777 -2.129 14.143 1.00 92.00 90 SER A CA 1
ATOM 695 C C . SER A 1 90 ? -10.385 -2.812 15.368 1.00 92.00 90 SER A C 1
ATOM 697 O O . SER A 1 90 ? -9.816 -3.738 15.938 1.00 92.00 90 SER A O 1
ATOM 699 N N . GLU A 1 91 ? -11.574 -2.361 15.763 1.00 90.06 91 GLU A N 1
ATOM 700 C CA . GLU A 1 91 ? -12.393 -3.000 16.804 1.00 90.06 91 GLU A CA 1
ATOM 701 C C . GLU A 1 91 ? -13.579 -3.775 16.209 1.00 90.06 91 GLU A C 1
ATOM 703 O O . GLU A 1 91 ? -14.336 -4.415 16.941 1.00 90.06 91 GLU A O 1
ATOM 708 N N . GLN A 1 92 ? -13.788 -3.664 14.895 1.00 89.50 92 GLN A N 1
ATOM 709 C CA . GLN A 1 92 ? -14.967 -4.177 14.208 1.00 89.50 92 GLN A CA 1
ATOM 710 C C . GLN A 1 92 ? -14.768 -5.614 13.737 1.00 89.50 92 GLN A C 1
ATOM 712 O O . GLN A 1 92 ? -13.677 -6.018 13.328 1.00 89.50 92 GLN A O 1
ATOM 717 N N . ASP A 1 93 ? -15.867 -6.365 13.743 1.00 92.75 93 ASP A N 1
ATOM 718 C CA . ASP A 1 93 ? -15.905 -7.691 13.147 1.00 92.75 93 ASP A CA 1
ATOM 719 C C . ASP A 1 93 ? -15.512 -7.602 11.671 1.00 92.75 93 ASP A C 1
ATOM 721 O O . ASP A 1 93 ? -16.132 -6.880 10.890 1.00 92.75 93 ASP A O 1
ATOM 725 N N . THR A 1 94 ? -14.468 -8.340 11.303 1.00 93.12 94 THR A N 1
ATOM 726 C CA . THR A 1 94 ? -13.961 -8.405 9.931 1.00 93.12 94 THR A CA 1
ATOM 727 C C . THR A 1 94 ? -14.169 -9.827 9.418 1.00 93.12 94 THR A C 1
ATOM 729 O O . THR A 1 94 ? -13.334 -10.688 9.688 1.00 93.12 94 THR A O 1
ATOM 732 N N . PRO A 1 95 ? -15.275 -10.124 8.715 1.00 94.31 95 PRO A N 1
ATOM 733 C CA . PRO A 1 95 ? -15.494 -11.443 8.135 1.00 94.31 95 PRO A CA 1
ATOM 734 C C . PRO A 1 95 ? -14.389 -11.816 7.130 1.00 94.31 95 PRO A C 1
ATOM 736 O O . PRO A 1 95 ? -13.899 -10.934 6.417 1.00 94.31 95 PRO A O 1
ATOM 739 N N . PRO A 1 96 ? -14.027 -13.107 6.993 1.00 95.94 96 PRO A N 1
ATOM 740 C CA . PRO A 1 96 ? -12.996 -13.550 6.049 1.00 95.94 96 PRO A CA 1
ATOM 741 C C . PRO A 1 96 ? -13.220 -13.101 4.600 1.00 95.94 96 PRO A C 1
ATOM 743 O O . PRO A 1 96 ? -12.263 -12.748 3.920 1.00 95.94 96 PRO A O 1
ATOM 746 N N . ALA A 1 97 ? -14.474 -13.056 4.140 1.00 94.69 97 ALA A N 1
ATOM 747 C CA . ALA A 1 97 ? -14.803 -12.575 2.799 1.00 94.69 97 ALA A CA 1
ATOM 748 C C . ALA A 1 97 ? -14.441 -11.090 2.618 1.00 94.69 97 ALA A C 1
ATOM 750 O O . ALA A 1 97 ? -13.776 -10.733 1.650 1.00 94.69 97 ALA A O 1
ATOM 751 N N . SER A 1 98 ? -14.803 -10.230 3.576 1.00 93.81 98 SER A N 1
ATOM 752 C CA . SER A 1 98 ? -14.437 -8.808 3.559 1.00 93.81 98 SER A CA 1
ATOM 753 C C . SER A 1 98 ? -12.922 -8.623 3.653 1.00 93.81 98 SER A C 1
ATOM 755 O O . SER A 1 98 ? -12.352 -7.851 2.887 1.00 93.81 98 SER A O 1
ATOM 757 N N . ALA A 1 99 ? -12.254 -9.371 4.539 1.00 96.38 99 ALA A N 1
ATOM 758 C CA . ALA A 1 99 ? -10.796 -9.370 4.661 1.00 96.38 99 ALA A CA 1
ATOM 759 C C . ALA A 1 99 ? -10.105 -9.714 3.333 1.00 96.38 99 ALA A C 1
ATOM 761 O O . ALA A 1 99 ? -9.196 -9.000 2.905 1.00 96.38 99 ALA A O 1
ATOM 762 N N . PHE A 1 100 ? -10.564 -10.777 2.670 1.00 97.75 100 PHE A N 1
ATOM 763 C CA . PHE A 1 100 ? -10.070 -11.190 1.362 1.00 97.75 100 PHE A CA 1
ATOM 764 C C . PHE A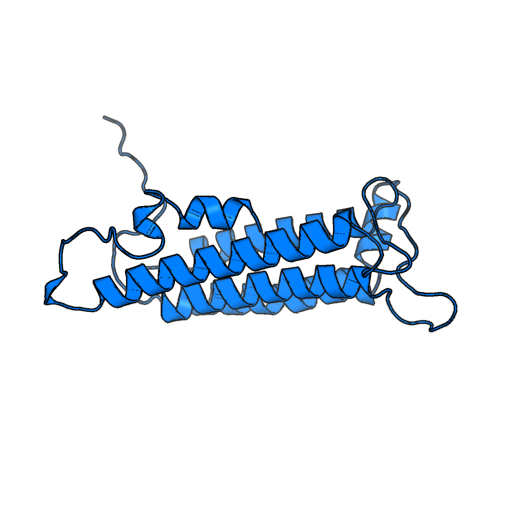 1 100 ? -10.288 -10.104 0.307 1.00 97.75 100 PHE A C 1
ATOM 766 O O . PHE A 1 100 ? -9.341 -9.738 -0.381 1.00 97.75 100 PHE A O 1
ATOM 773 N N . LEU A 1 101 ? -11.500 -9.550 0.205 1.00 96.75 101 LEU A N 1
ATOM 774 C CA . LEU A 1 101 ? -11.826 -8.528 -0.793 1.00 96.75 101 LEU A CA 1
ATOM 775 C C . LEU A 1 101 ? -10.981 -7.261 -0.624 1.00 96.75 101 LEU A C 1
ATOM 777 O O . LEU A 1 101 ? -10.469 -6.733 -1.609 1.00 96.75 101 LEU A O 1
ATOM 781 N N . ILE A 1 102 ? -10.783 -6.797 0.613 1.00 95.69 102 ILE A N 1
ATOM 782 C CA . ILE A 1 102 ? -9.945 -5.621 0.885 1.00 95.69 102 ILE A CA 1
ATOM 783 C C . ILE A 1 102 ? -8.483 -5.920 0.529 1.00 95.69 102 ILE A C 1
ATOM 785 O O . ILE A 1 102 ? -7.817 -5.088 -0.089 1.00 95.69 102 ILE A O 1
ATOM 789 N N . ALA A 1 103 ? -7.964 -7.096 0.890 1.00 98.19 103 ALA A N 1
ATOM 790 C CA . ALA A 1 103 ? -6.595 -7.471 0.548 1.00 98.19 103 ALA A CA 1
ATOM 791 C C . ALA A 1 103 ? -6.400 -7.610 -0.972 1.00 98.19 103 ALA A C 1
ATOM 793 O O . ALA A 1 103 ? -5.426 -7.081 -1.503 1.00 98.19 103 ALA A O 1
ATOM 794 N N . LEU A 1 104 ? -7.353 -8.233 -1.671 1.00 98.25 104 LEU A N 1
ATOM 795 C CA . LEU A 1 104 ? -7.353 -8.375 -3.126 1.00 98.25 104 LEU A CA 1
ATOM 796 C C . LEU A 1 104 ? -7.360 -7.014 -3.824 1.00 98.25 104 LEU A C 1
ATOM 798 O O . LEU A 1 104 ? -6.565 -6.797 -4.734 1.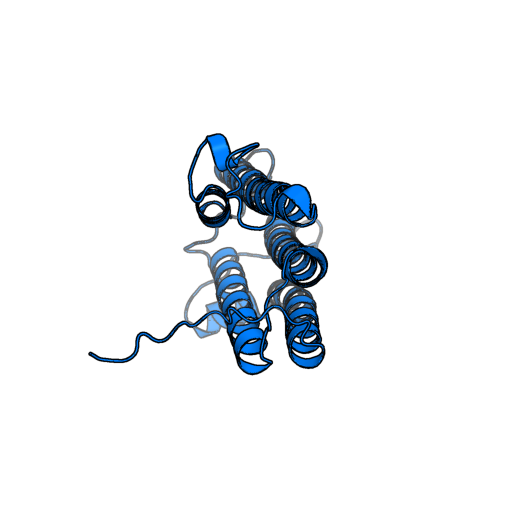00 98.25 104 LEU A O 1
ATOM 802 N N . PHE A 1 105 ? -8.215 -6.091 -3.373 1.00 97.94 105 PHE A N 1
ATOM 803 C CA . PHE A 1 105 ? -8.237 -4.717 -3.871 1.00 97.94 105 PHE A CA 1
ATOM 804 C C . PHE A 1 105 ? -6.841 -4.087 -3.776 1.00 97.94 105 PHE A C 1
ATOM 806 O O . PHE A 1 105 ? -6.299 -3.631 -4.778 1.00 97.94 105 PHE A O 1
ATOM 813 N N . ASN A 1 106 ? -6.210 -4.142 -2.601 1.00 98.12 106 ASN A N 1
ATOM 814 C CA . ASN A 1 106 ? -4.874 -3.572 -2.410 1.00 98.12 106 ASN A CA 1
ATOM 815 C C . ASN A 1 106 ? -3.817 -4.235 -3.299 1.00 98.12 106 ASN A C 1
ATOM 817 O O . ASN A 1 106 ? -2.993 -3.536 -3.879 1.00 98.12 106 ASN A O 1
ATOM 821 N N . THR A 1 107 ? -3.859 -5.560 -3.448 1.00 98.50 107 THR A N 1
ATOM 822 C CA . THR A 1 107 ? -2.939 -6.278 -4.334 1.00 98.50 107 THR A CA 1
ATOM 823 C C . THR A 1 107 ? -3.098 -5.852 -5.788 1.00 98.50 107 THR A C 1
ATOM 825 O O . THR A 1 107 ? -2.095 -5.595 -6.448 1.00 98.50 107 THR A O 1
ATOM 828 N N . ILE A 1 108 ? -4.331 -5.699 -6.279 1.00 98.44 108 ILE A N 1
ATOM 829 C CA . ILE A 1 108 ? -4.585 -5.228 -7.646 1.00 98.44 108 ILE A CA 1
ATOM 830 C C . ILE A 1 108 ? -3.977 -3.837 -7.852 1.00 98.44 108 ILE A C 1
ATOM 832 O O . ILE A 1 108 ? -3.211 -3.648 -8.793 1.00 98.44 108 ILE A O 1
ATOM 836 N N . PHE A 1 109 ? -4.265 -2.877 -6.970 1.00 97.94 109 PHE A N 1
ATOM 837 C CA . PHE A 1 109 ? -3.772 -1.505 -7.134 1.00 97.94 109 PHE A CA 1
ATOM 838 C C . PHE A 1 109 ? -2.256 -1.388 -6.942 1.00 97.94 109 PHE A C 1
ATOM 840 O O . PHE A 1 109 ? -1.604 -0.683 -7.709 1.00 97.94 109 PHE A O 1
ATOM 847 N N . ASN A 1 110 ? -1.662 -2.137 -6.011 1.00 98.19 110 ASN A N 1
ATOM 848 C CA . ASN A 1 110 ? -0.207 -2.202 -5.878 1.00 98.19 110 ASN A CA 1
ATOM 849 C C . ASN A 1 110 ? 0.452 -2.811 -7.125 1.00 98.19 110 ASN A C 1
ATOM 851 O O . ASN A 1 110 ? 1.477 -2.309 -7.591 1.00 98.19 110 ASN A O 1
ATOM 855 N N . SER A 1 111 ? -0.154 -3.847 -7.710 1.00 98.50 111 SER A N 1
ATOM 856 C CA . SER A 1 111 ? 0.339 -4.441 -8.953 1.00 98.50 111 SER A CA 1
ATOM 857 C C . SER A 1 111 ? 0.184 -3.499 -10.143 1.00 98.50 111 SER A C 1
ATOM 859 O O . SER A 1 111 ? 1.107 -3.415 -10.948 1.00 98.50 111 SER A O 1
ATOM 861 N N . LEU A 1 112 ? -0.913 -2.741 -10.241 1.00 98.00 112 LEU A N 1
ATOM 862 C CA . LEU A 1 112 ? -1.072 -1.698 -11.260 1.00 98.00 112 LEU A CA 1
ATOM 863 C C . LEU A 1 112 ? -0.021 -0.593 -11.103 1.00 98.00 112 LEU A C 1
ATOM 865 O O . LEU A 1 112 ? 0.626 -0.242 -12.085 1.00 98.00 112 LEU A O 1
ATOM 869 N N . ASN A 1 113 ? 0.219 -0.109 -9.881 1.00 97.44 113 ASN A N 1
ATOM 870 C CA . ASN A 1 113 ? 1.277 0.868 -9.604 1.00 97.44 113 ASN A CA 1
ATOM 871 C C . ASN A 1 113 ? 2.653 0.338 -10.028 1.00 97.44 113 ASN A C 1
ATOM 873 O O . ASN A 1 113 ? 3.423 1.047 -10.674 1.00 97.44 113 ASN A O 1
ATOM 877 N N . THR A 1 114 ? 2.944 -0.930 -9.731 1.00 98.00 114 THR A N 1
ATOM 878 C CA . THR A 1 114 ? 4.186 -1.584 -10.156 1.00 98.00 114 THR A CA 1
ATOM 879 C C . THR A 1 114 ? 4.273 -1.688 -11.681 1.00 98.00 114 THR A C 1
ATOM 881 O O . THR A 1 114 ? 5.300 -1.328 -12.251 1.00 98.00 114 THR A O 1
ATOM 884 N N . LEU A 1 115 ? 3.203 -2.105 -12.364 1.00 98.25 115 LEU A N 1
ATOM 885 C CA . LEU A 1 115 ? 3.155 -2.182 -13.829 1.00 98.25 115 LEU A CA 1
ATOM 886 C C . LEU A 1 115 ? 3.372 -0.811 -14.482 1.00 98.25 115 LEU A C 1
ATOM 888 O O . LEU A 1 115 ? 4.200 -0.685 -15.381 1.00 98.25 115 LEU A O 1
ATOM 892 N N . PHE A 1 116 ? 2.694 0.231 -14.001 1.00 97.62 116 PHE A N 1
ATOM 893 C CA . PHE A 1 116 ? 2.865 1.588 -14.522 1.00 97.62 116 PHE A CA 1
ATOM 894 C C . PHE A 1 116 ? 4.243 2.173 -14.201 1.00 97.62 116 PHE A C 1
ATOM 896 O O . PHE A 1 116 ? 4.779 2.943 -14.995 1.00 97.62 116 PHE A O 1
ATOM 903 N N . SER A 1 117 ? 4.869 1.772 -13.093 1.00 97.25 117 SER A N 1
ATOM 904 C CA . SER A 1 117 ? 6.239 2.198 -12.789 1.00 97.25 117 SER A CA 1
ATOM 905 C C . SER A 1 117 ? 7.263 1.661 -13.792 1.00 97.25 117 SER A C 1
ATOM 907 O O . SER A 1 117 ? 8.292 2.302 -13.998 1.00 97.25 117 SER A O 1
ATOM 909 N N . VAL A 1 118 ? 6.991 0.515 -14.431 1.00 97.81 118 VAL A N 1
ATOM 910 C CA . VAL A 1 118 ? 7.920 -0.122 -15.378 1.00 97.81 118 VAL A CA 1
ATOM 911 C C . VAL A 1 118 ? 7.563 0.108 -16.842 1.00 97.81 118 VAL A C 1
ATOM 913 O O . VAL A 1 118 ? 8.382 -0.187 -17.701 1.00 97.81 118 VAL A O 1
ATOM 916 N N . TRP A 1 119 ? 6.371 0.606 -17.158 1.00 98.25 119 TRP A N 1
ATOM 917 C CA . TRP A 1 119 ? 5.956 0.857 -18.538 1.00 98.25 119 TRP A CA 1
ATOM 918 C C . TRP A 1 119 ? 6.513 2.195 -19.028 1.00 98.25 119 TRP A C 1
ATOM 920 O O . TRP A 1 119 ? 6.245 3.223 -18.421 1.00 98.25 119 TRP A O 1
ATOM 930 N N . ASP A 1 120 ? 7.247 2.201 -20.140 1.00 97.00 120 ASP A N 1
ATOM 931 C CA . ASP A 1 120 ? 7.935 3.376 -20.701 1.00 97.00 120 ASP A CA 1
ATOM 932 C C . ASP A 1 120 ? 7.053 4.629 -20.864 1.00 97.00 120 ASP A C 1
ATOM 934 O O . ASP A 1 120 ? 7.500 5.743 -20.614 1.00 97.00 120 ASP A O 1
ATOM 938 N N . VAL A 1 121 ? 5.764 4.466 -21.181 1.00 96.50 121 VAL A N 1
ATOM 939 C CA . VAL A 1 121 ? 4.850 5.607 -21.387 1.00 96.50 121 VAL A CA 1
ATOM 940 C C . VAL A 1 121 ? 4.355 6.260 -20.090 1.00 96.50 121 VAL A C 1
ATOM 942 O O . VAL A 1 121 ? 3.864 7.386 -20.127 1.00 96.50 121 VAL A O 1
ATOM 945 N N . THR A 1 122 ? 4.452 5.572 -18.949 1.00 96.12 122 THR A N 1
ATOM 946 C CA . THR A 1 122 ? 4.018 6.082 -17.633 1.00 96.12 122 THR A CA 1
ATOM 947 C C . THR A 1 122 ? 5.161 6.212 -16.635 1.00 96.12 122 THR A C 1
ATOM 949 O O . THR A 1 122 ? 5.058 6.981 -15.679 1.00 96.12 122 THR A O 1
ATOM 952 N N . SER A 1 123 ? 6.244 5.464 -16.832 1.00 94.88 123 SER A N 1
ATOM 953 C CA . SER A 1 123 ? 7.397 5.465 -15.948 1.00 94.88 123 SER A CA 1
ATOM 954 C C . SER A 1 123 ? 8.051 6.839 -15.942 1.00 94.88 123 SER A C 1
ATOM 956 O O . SER A 1 123 ? 8.181 7.507 -16.965 1.00 94.88 123 SER A O 1
ATOM 958 N N . GLN A 1 124 ? 8.479 7.259 -14.759 1.00 89.94 124 GLN A N 1
ATOM 959 C CA . GLN A 1 124 ? 9.251 8.482 -14.555 1.00 89.94 124 GLN A CA 1
ATOM 960 C C . GLN A 1 124 ? 10.542 8.159 -13.796 1.00 89.94 124 GLN A C 1
ATOM 962 O O . GLN A 1 124 ? 10.988 8.966 -12.982 1.00 89.94 124 GLN A O 1
ATOM 967 N N . SER A 1 125 ? 11.111 6.961 -14.013 1.00 91.62 125 SER A N 1
ATOM 968 C CA . SER A 1 125 ? 12.330 6.507 -13.329 1.00 91.62 125 SER A CA 1
ATOM 969 C C . SER A 1 125 ? 13.489 7.480 -13.585 1.00 91.62 125 SER A C 1
ATOM 971 O O . SER A 1 125 ? 13.971 7.573 -14.717 1.00 91.62 125 SER A O 1
ATOM 973 N N . PRO A 1 126 ? 13.957 8.237 -12.572 1.00 89.81 126 PRO A N 1
ATOM 974 C CA . PRO A 1 126 ? 15.067 9.154 -12.754 1.00 89.81 126 PRO A CA 1
ATOM 975 C C . PRO A 1 126 ? 16.405 8.425 -12.594 1.00 89.81 126 PRO A C 1
ATOM 977 O O . PRO A 1 126 ? 16.551 7.550 -11.743 1.00 89.81 126 PRO A O 1
ATOM 980 N N . VAL A 1 127 ? 17.438 8.900 -13.295 1.00 82.25 127 VAL A N 1
ATOM 981 C CA . VAL A 1 127 ? 18.829 8.445 -13.080 1.00 82.25 127 VAL A CA 1
ATOM 982 C C . VAL A 1 127 ? 19.288 8.706 -11.637 1.00 82.25 127 VAL A C 1
ATOM 984 O O . VAL A 1 127 ? 20.082 7.964 -11.068 1.00 82.25 127 VAL A O 1
ATOM 987 N N . THR A 1 128 ? 18.795 9.775 -11.004 1.00 88.06 128 THR A N 1
ATOM 988 C CA . THR A 1 128 ? 19.114 10.110 -9.610 1.00 88.06 128 THR A CA 1
ATOM 989 C C . THR A 1 128 ? 17.874 10.625 -8.891 1.00 88.06 128 THR A C 1
ATOM 991 O O . THR A 1 128 ? 17.392 11.716 -9.190 1.00 88.06 128 THR A O 1
ATOM 994 N N . ILE A 1 129 ? 17.395 9.875 -7.891 1.00 89.31 129 ILE A N 1
ATOM 995 C CA . ILE A 1 129 ? 16.194 10.216 -7.103 1.00 89.31 129 ILE A CA 1
ATOM 996 C C . ILE A 1 129 ? 16.279 11.629 -6.520 1.00 89.31 129 ILE A C 1
ATOM 998 O O . ILE A 1 129 ? 15.355 12.419 -6.683 1.00 89.31 129 ILE A O 1
ATOM 1002 N N . LEU A 1 130 ? 17.407 11.969 -5.887 1.00 90.94 130 LEU A N 1
ATOM 1003 C CA . LEU A 1 130 ? 17.592 13.251 -5.191 1.00 90.94 130 LEU A CA 1
ATOM 1004 C C . LEU A 1 130 ? 17.569 14.473 -6.118 1.00 90.94 130 LEU A C 1
ATOM 1006 O O . LEU A 1 130 ? 17.476 15.599 -5.644 1.00 90.94 130 LEU A O 1
ATOM 1010 N N . ARG A 1 131 ? 17.669 14.265 -7.434 1.00 91.25 131 ARG A N 1
ATOM 1011 C CA . ARG A 1 131 ? 17.620 15.326 -8.445 1.00 91.25 131 ARG A C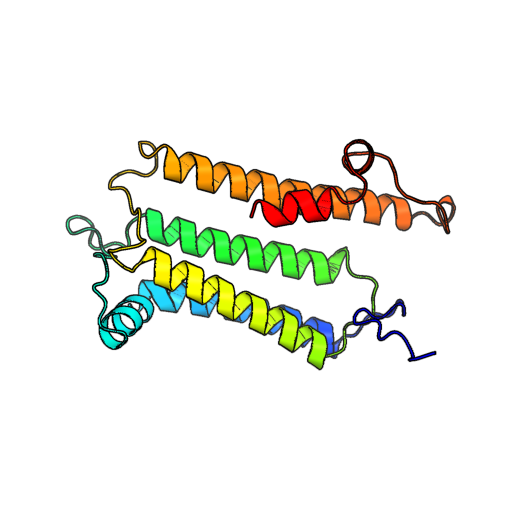A 1
ATOM 1012 C C . ARG A 1 131 ? 16.314 15.332 -9.233 1.00 91.25 131 ARG A C 1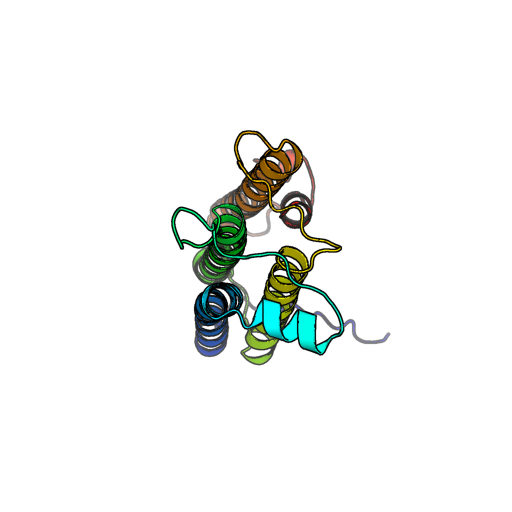
ATOM 1014 O O . ARG A 1 131 ? 16.209 16.081 -10.195 1.00 91.25 131 ARG A O 1
ATOM 1021 N N . SER A 1 132 ? 15.338 14.511 -8.845 1.00 93.75 132 SER A N 1
ATOM 1022 C CA . SER A 1 132 ? 14.028 14.441 -9.488 1.00 93.75 132 SER A CA 1
ATOM 1023 C C . SER A 1 132 ? 12.971 15.095 -8.596 1.00 93.75 132 SER A C 1
ATOM 1025 O O . SER A 1 132 ? 12.505 14.467 -7.640 1.00 93.75 132 SER A O 1
ATOM 1027 N N . PRO A 1 133 ? 12.564 16.349 -8.885 1.00 93.44 133 PRO A N 1
ATOM 1028 C CA . PRO A 1 133 ? 11.502 17.011 -8.136 1.00 93.44 133 PRO A CA 1
ATOM 1029 C C . PRO A 1 133 ? 10.193 16.206 -8.082 1.00 93.44 133 PRO A C 1
ATOM 1031 O O . PRO A 1 133 ? 9.649 16.087 -6.984 1.00 93.44 133 PRO A O 1
ATOM 1034 N N . PRO A 1 134 ? 9.704 15.582 -9.179 1.00 92.62 134 PRO A N 1
ATOM 1035 C CA . PRO A 1 134 ? 8.501 14.750 -9.120 1.00 92.62 134 PRO A CA 1
ATOM 1036 C C . PRO A 1 134 ? 8.641 13.560 -8.165 1.00 92.62 134 PRO A C 1
ATOM 1038 O O . PRO A 1 134 ? 7.712 13.260 -7.419 1.00 92.62 134 PRO A O 1
ATOM 1041 N N . MET A 1 135 ? 9.813 12.916 -8.135 1.00 93.81 135 MET A N 1
ATOM 1042 C CA . MET A 1 135 ? 10.061 11.777 -7.249 1.00 93.81 135 MET A CA 1
ATOM 1043 C C . MET A 1 135 ? 10.092 12.200 -5.779 1.00 93.81 135 MET A C 1
ATOM 1045 O O . MET A 1 135 ? 9.457 11.569 -4.937 1.00 93.81 135 MET A O 1
ATOM 1049 N N . LEU A 1 136 ? 10.796 13.292 -5.466 1.00 95.62 136 LEU A N 1
ATOM 1050 C CA . LEU A 1 136 ? 10.837 13.838 -4.109 1.00 95.62 136 LEU A CA 1
ATOM 1051 C C . LEU A 1 136 ? 9.448 14.272 -3.640 1.00 95.62 136 LEU A C 1
ATOM 1053 O O . LEU A 1 136 ? 9.085 14.009 -2.494 1.00 95.62 136 LEU A O 1
ATOM 1057 N N . LEU A 1 137 ? 8.657 14.886 -4.521 1.00 95.88 137 LEU A N 1
ATOM 1058 C CA . LEU A 1 137 ? 7.285 15.267 -4.217 1.00 95.88 137 LEU A CA 1
ATOM 1059 C C . LEU A 1 137 ? 6.414 14.033 -3.949 1.00 95.88 137 LEU A C 1
ATOM 1061 O O . LEU A 1 137 ? 5.741 13.995 -2.926 1.00 95.88 137 LEU A O 1
ATOM 1065 N N . GLY A 1 138 ? 6.474 13.008 -4.804 1.00 95.56 138 GLY A N 1
ATOM 1066 C CA . GLY A 1 138 ? 5.713 11.767 -4.635 1.00 95.56 138 GLY A CA 1
ATOM 1067 C C . GLY A 1 138 ? 6.032 11.040 -3.325 1.00 95.56 138 GLY A C 1
ATOM 1068 O O . GLY A 1 138 ? 5.120 10.704 -2.572 1.00 95.56 138 GLY A O 1
ATOM 1069 N N . ILE A 1 139 ? 7.320 10.881 -2.996 1.00 96.94 139 ILE A N 1
ATOM 1070 C CA . ILE A 1 139 ? 7.763 10.309 -1.711 1.00 96.94 139 ILE A CA 1
ATOM 1071 C C . ILE A 1 139 ? 7.229 11.138 -0.538 1.00 96.94 139 ILE A C 1
ATOM 1073 O O . ILE A 1 139 ? 6.756 10.578 0.450 1.00 96.94 139 ILE A O 1
ATOM 1077 N N . SER A 1 140 ? 7.300 12.467 -0.643 1.00 97.88 140 SER A N 1
ATOM 1078 C CA . SER A 1 140 ? 6.874 13.377 0.426 1.00 97.88 140 SER A CA 1
ATOM 1079 C C . SER A 1 140 ? 5.366 13.313 0.654 1.00 97.88 140 SER A C 1
ATOM 1081 O O . SER A 1 140 ? 4.929 13.196 1.797 1.00 97.88 140 SER A O 1
ATOM 1083 N N . ILE A 1 141 ? 4.573 13.347 -0.420 1.00 98.38 141 ILE A N 1
ATOM 1084 C CA . ILE A 1 141 ? 3.111 13.242 -0.362 1.00 98.38 141 ILE A CA 1
ATOM 1085 C C . ILE A 1 141 ? 2.712 11.890 0.240 1.00 98.38 141 ILE A C 1
ATOM 1087 O O . ILE A 1 141 ? 1.919 11.865 1.181 1.00 98.38 141 ILE A O 1
ATOM 1091 N N . TYR A 1 142 ? 3.317 10.793 -0.225 1.00 98.44 142 TYR A N 1
ATOM 1092 C CA . TYR A 1 142 ? 3.082 9.459 0.324 1.00 98.44 142 TYR A CA 1
ATOM 1093 C C . TYR A 1 142 ? 3.402 9.397 1.823 1.00 98.44 142 TYR A C 1
ATOM 1095 O O . TYR A 1 142 ? 2.570 8.973 2.624 1.00 98.44 142 TYR A O 1
ATOM 1103 N N . ALA A 1 143 ? 4.589 9.866 2.228 1.00 98.50 143 ALA A N 1
ATOM 1104 C CA . ALA A 1 143 ? 5.031 9.828 3.619 1.00 98.50 143 ALA A CA 1
ATOM 1105 C C . ALA A 1 143 ? 4.127 10.662 4.539 1.00 98.50 143 ALA A C 1
ATOM 1107 O O . ALA A 1 143 ? 3.783 10.215 5.638 1.00 98.50 143 ALA A O 1
ATOM 1108 N N . VAL A 1 144 ? 3.716 11.853 4.093 1.00 98.50 144 VAL A N 1
ATOM 1109 C CA . VAL A 1 144 ? 2.778 12.712 4.828 1.00 98.50 144 VAL A CA 1
ATOM 1110 C C . VAL A 1 144 ? 1.405 12.055 4.914 1.00 98.50 144 VAL A C 1
ATOM 1112 O O . VAL A 1 144 ? 0.853 11.976 6.010 1.00 98.50 144 VAL A O 1
ATOM 1115 N N . GLY A 1 145 ? 0.874 11.543 3.802 1.00 98.56 145 GLY A N 1
ATOM 1116 C CA . GLY A 1 145 ? -0.431 10.889 3.743 1.00 98.56 145 GLY A CA 1
ATOM 1117 C C . GLY A 1 145 ? -0.525 9.690 4.678 1.00 98.56 145 GLY A C 1
ATOM 1118 O O . GLY A 1 145 ? -1.373 9.662 5.573 1.00 98.56 145 GLY A O 1
ATOM 1119 N N . ILE A 1 146 ? 0.389 8.727 4.532 1.00 98.50 146 ILE A N 1
ATOM 1120 C CA . ILE A 1 146 ? 0.348 7.481 5.306 1.00 98.50 146 ILE A CA 1
ATOM 1121 C C . ILE A 1 146 ? 0.527 7.735 6.808 1.00 98.50 146 ILE A C 1
ATOM 1123 O O . ILE A 1 146 ? -0.145 7.115 7.640 1.00 98.50 146 ILE A O 1
ATOM 1127 N N . SER A 1 147 ? 1.383 8.699 7.164 1.00 98.44 147 SER A N 1
ATOM 1128 C CA . SER A 1 147 ? 1.642 9.071 8.556 1.00 98.44 147 SER A CA 1
ATOM 1129 C C . SER A 1 147 ? 0.477 9.848 9.163 1.00 98.44 147 SER A C 1
ATOM 1131 O O . SER A 1 147 ? 0.072 9.550 10.286 1.00 98.44 147 SER A O 1
ATOM 1133 N N . ALA A 1 148 ? -0.087 10.822 8.442 1.00 98.44 148 ALA A N 1
ATOM 1134 C CA . ALA A 1 148 ? -1.211 11.622 8.923 1.00 98.44 148 ALA A CA 1
ATOM 1135 C C . ALA A 1 148 ? -2.470 10.769 9.107 1.00 98.44 148 ALA A C 1
ATOM 1137 O O . ALA A 1 148 ? -3.171 10.917 10.112 1.00 98.44 148 ALA A O 1
ATOM 1138 N N . GLU A 1 149 ? -2.726 9.829 8.192 1.00 98.50 149 GLU A N 1
ATOM 1139 C CA . GLU A 1 149 ? -3.836 8.895 8.337 1.00 98.50 149 GLU A CA 1
ATOM 1140 C C . GLU A 1 149 ? -3.660 8.052 9.605 1.00 98.50 149 GLU A C 1
ATOM 1142 O O . GLU A 1 149 ? -4.529 8.079 10.480 1.00 98.50 149 GLU A O 1
ATOM 1147 N N . MET A 1 150 ? -2.520 7.368 9.756 1.00 98.31 150 MET A N 1
ATOM 1148 C CA . MET A 1 150 ? -2.276 6.506 10.915 1.00 98.31 150 MET A CA 1
ATOM 1149 C C . MET A 1 150 ? -2.283 7.294 12.232 1.00 98.31 150 MET A C 1
ATOM 1151 O O . MET A 1 150 ? -2.887 6.858 13.213 1.00 98.31 150 MET A O 1
ATOM 1155 N N . ALA A 1 151 ? -1.665 8.477 12.266 1.00 98.31 151 ALA A N 1
ATOM 1156 C CA . ALA A 1 151 ? -1.649 9.333 13.449 1.00 98.31 151 ALA A CA 1
ATOM 1157 C C . ALA A 1 151 ? -3.063 9.767 13.859 1.00 98.31 151 ALA A C 1
ATOM 1159 O O . ALA A 1 151 ? -3.402 9.702 15.042 1.00 98.31 151 ALA A O 1
ATOM 1160 N N . SER A 1 152 ? -3.905 10.163 12.899 1.00 98.25 152 SER A N 1
ATOM 1161 C CA . SER A 1 152 ? -5.290 10.553 13.185 1.00 98.25 152 SER A CA 1
ATOM 1162 C C . SER A 1 152 ? -6.107 9.377 13.741 1.00 98.25 152 SER A C 1
ATOM 1164 O O . SER A 1 152 ? -6.821 9.524 14.738 1.00 98.25 152 SER A O 1
ATOM 1166 N N . GLU A 1 153 ? -5.946 8.181 13.175 1.00 97.75 153 GLU A N 1
ATOM 1167 C CA . GLU A 1 153 ? -6.614 6.967 13.644 1.00 97.75 153 GLU A CA 1
ATOM 1168 C C . GLU A 1 153 ? -6.168 6.563 15.053 1.00 97.75 153 GLU A C 1
ATOM 1170 O O . GLU A 1 153 ? -7.003 6.242 15.905 1.00 97.75 153 GLU A O 1
ATOM 1175 N N . LEU A 1 154 ? -4.869 6.652 15.350 1.00 97.88 154 LEU A N 1
ATOM 1176 C CA . LEU A 1 154 ? -4.333 6.394 16.687 1.00 97.88 154 LEU A CA 1
ATOM 1177 C C . LEU A 1 154 ? -4.843 7.409 17.715 1.00 97.88 154 LEU A C 1
ATOM 1179 O O . LEU A 1 154 ? -5.296 7.007 18.786 1.00 97.88 154 LEU A O 1
ATOM 1183 N N . GLN A 1 155 ? -4.838 8.704 17.386 1.00 97.69 155 GLN A N 1
ATOM 1184 C CA . GLN A 1 155 ? -5.397 9.763 18.234 1.00 97.69 155 GLN A CA 1
ATOM 1185 C C . GLN A 1 155 ? -6.854 9.462 18.620 1.00 97.69 155 GLN A C 1
ATOM 1187 O O . GLN A 1 155 ? -7.221 9.503 19.800 1.00 97.69 155 GLN A O 1
ATOM 1192 N N . ARG A 1 156 ? -7.675 9.085 17.631 1.00 97.00 156 ARG A N 1
ATOM 1193 C CA . ARG A 1 156 ? -9.076 8.705 17.844 1.00 97.00 156 ARG A CA 1
ATOM 1194 C C . ARG A 1 156 ? -9.206 7.426 18.670 1.00 97.00 156 ARG A C 1
ATOM 1196 O O . ARG A 1 156 ? -10.032 7.378 19.581 1.00 97.00 156 ARG A O 1
ATOM 1203 N N . THR A 1 157 ? -8.394 6.413 18.383 1.00 95.88 157 THR A N 1
ATOM 1204 C CA . THR A 1 157 ? -8.395 5.124 19.093 1.00 95.88 157 THR A CA 1
ATOM 1205 C C . THR A 1 157 ? -8.061 5.311 20.571 1.00 95.88 157 THR A C 1
ATOM 1207 O O . THR A 1 157 ? -8.798 4.843 21.437 1.00 95.88 157 THR A O 1
ATOM 1210 N N . ILE A 1 158 ? -7.006 6.067 20.883 1.00 96.50 158 ILE A N 1
ATOM 1211 C CA . ILE A 1 158 ? -6.593 6.369 22.261 1.00 96.50 158 ILE A CA 1
ATOM 1212 C C . ILE A 1 158 ? -7.711 7.100 23.012 1.00 96.50 158 ILE A C 1
ATOM 1214 O O . ILE A 1 158 ? -8.058 6.715 24.129 1.00 96.50 158 ILE A O 1
ATOM 1218 N N . PHE A 1 159 ? -8.335 8.105 22.390 1.00 97.19 159 PHE A N 1
ATOM 1219 C CA . PHE A 1 159 ? -9.459 8.820 22.995 1.00 97.19 159 PHE A CA 1
ATOM 1220 C C . PHE A 1 159 ? -10.642 7.892 23.306 1.00 97.19 159 PHE A C 1
ATOM 1222 O O . PHE A 1 159 ? -11.232 7.988 24.386 1.00 97.19 159 PHE A O 1
ATOM 1229 N N . LYS A 1 160 ? -10.986 6.994 22.374 1.00 94.75 160 LYS A N 1
ATOM 1230 C CA . LYS A 1 160 ? -12.139 6.086 22.479 1.00 94.75 160 LYS A CA 1
ATOM 1231 C C . LYS A 1 160 ? -11.931 4.926 23.451 1.00 94.75 160 LYS A C 1
ATOM 1233 O O . LYS A 1 160 ? -12.922 4.423 23.974 1.00 94.75 160 LYS A O 1
ATOM 1238 N N . ARG A 1 161 ? -10.683 4.535 23.727 1.00 94.06 161 ARG A N 1
ATOM 1239 C CA . ARG A 1 161 ? -10.357 3.509 24.733 1.00 94.06 161 ARG A CA 1
ATOM 1240 C C . ARG A 1 161 ? -10.669 3.948 26.164 1.00 94.06 161 ARG A C 1
ATOM 1242 O O . ARG A 1 161 ? -10.868 3.094 27.020 1.00 94.06 161 ARG A O 1
ATOM 1249 N N . ASN A 1 162 ? -10.744 5.252 26.437 1.00 95.88 162 ASN A N 1
ATOM 1250 C CA . ASN A 1 162 ? -11.125 5.753 27.755 1.00 95.88 162 ASN A CA 1
ATOM 1251 C C . ASN A 1 162 ? -12.645 5.576 27.992 1.00 95.88 162 ASN A C 1
ATOM 1253 O O . ASN A 1 162 ? -13.439 6.190 27.270 1.00 95.88 162 ASN A O 1
ATOM 1257 N N . PRO A 1 163 ? -13.077 4.824 29.026 1.00 94.81 163 PRO A N 1
ATOM 1258 C CA . PRO A 1 163 ? -14.497 4.630 29.337 1.00 94.81 163 PRO A CA 1
ATOM 1259 C C . PRO A 1 163 ? -15.271 5.938 29.560 1.00 94.81 163 PRO A C 1
ATOM 1261 O O . PRO A 1 163 ? -16.440 6.031 29.186 1.00 94.81 163 PRO A O 1
ATOM 1264 N N . ASN A 1 164 ? -14.613 6.984 30.074 1.00 96.81 164 ASN A N 1
ATOM 1265 C CA . ASN A 1 164 ? -15.214 8.305 30.310 1.00 96.81 164 ASN A CA 1
ATOM 1266 C C . ASN A 1 164 ? -15.574 9.052 29.011 1.00 96.81 164 ASN A C 1
ATOM 1268 O O . ASN A 1 164 ? -16.287 10.062 29.037 1.00 96.81 164 ASN A O 1
ATOM 1272 N N . ASN A 1 165 ? -15.083 8.564 27.870 1.00 96.69 165 ASN A N 1
ATOM 1273 C CA . ASN A 1 165 ? -15.356 9.096 26.539 1.00 96.69 165 ASN A CA 1
ATOM 1274 C C . ASN A 1 165 ? -16.379 8.262 25.758 1.00 96.69 165 ASN A C 1
ATOM 1276 O O . ASN A 1 165 ? -16.625 8.533 24.578 1.00 96.69 165 ASN A O 1
ATOM 1280 N N . LYS A 1 166 ? -17.004 7.259 26.389 1.00 93.12 166 LYS A N 1
ATOM 1281 C CA . LYS A 1 166 ? -18.028 6.429 25.749 1.00 93.12 166 LYS A CA 1
ATOM 1282 C C . LYS A 1 166 ? -19.154 7.309 25.193 1.00 93.12 166 LYS A C 1
ATOM 1284 O O . LYS A 1 166 ? -19.680 8.179 25.877 1.00 93.12 166 LYS A O 1
ATOM 1289 N N . GLY A 1 167 ? -19.482 7.106 23.917 1.00 91.31 167 GLY A N 1
ATOM 1290 C CA . GLY A 1 167 ? -20.496 7.886 23.196 1.00 91.31 167 GLY A CA 1
ATOM 1291 C C . GLY A 1 167 ? -20.058 9.284 22.736 1.00 91.31 167 GLY A C 1
ATOM 1292 O O . GLY A 1 167 ? -20.695 9.840 21.848 1.00 91.31 167 GLY A O 1
ATOM 1293 N N . LYS A 1 168 ? -18.949 9.840 23.242 1.00 94.94 168 LYS A N 1
ATOM 1294 C CA . LYS A 1 168 ? -18.499 11.191 22.867 1.00 94.94 168 LYS A CA 1
ATOM 1295 C C . LYS A 1 168 ? -17.801 11.190 21.503 1.00 94.94 168 LYS A C 1
ATOM 1297 O O . LYS A 1 168 ? -16.973 10.303 21.266 1.00 94.94 168 LYS A O 1
ATOM 1302 N N . PRO A 1 169 ? -18.087 12.136 20.592 1.00 93.38 169 PRO A N 1
ATOM 1303 C CA . PRO A 1 169 ? -17.319 12.285 19.358 1.00 93.38 169 PRO A CA 1
ATOM 1304 C C . PRO A 1 169 ? -15.883 12.731 19.667 1.00 93.38 169 PRO A C 1
ATOM 1306 O O . PRO A 1 169 ? -15.639 13.411 20.660 1.00 93.38 169 PRO A O 1
ATOM 1309 N N . TYR A 1 170 ? -14.930 12.330 18.823 1.00 95.56 170 TYR A N 1
ATOM 1310 C CA . TYR A 1 170 ? -13.559 12.837 18.893 1.00 95.56 170 TYR A CA 1
ATOM 1311 C C . TYR A 1 170 ? -13.404 13.999 17.910 1.00 95.56 170 TYR A C 1
ATOM 1313 O O . TYR A 1 170 ? -13.696 13.826 16.730 1.00 95.56 170 TYR A O 1
ATOM 1321 N N . SER A 1 171 ? -12.952 15.156 18.394 1.00 95.56 171 SER A N 1
ATOM 1322 C CA . SER A 1 171 ? -12.751 16.379 17.596 1.00 95.56 171 SER A CA 1
ATOM 1323 C C . SER A 1 171 ? -11.423 17.088 17.903 1.00 95.56 171 SER A C 1
ATOM 1325 O O . SER A 1 171 ? -11.240 18.247 17.545 1.00 95.56 171 SER A O 1
ATOM 1327 N N . GLY A 1 172 ? -10.515 16.420 18.621 1.00 95.75 172 GLY A N 1
ATOM 1328 C CA . GLY A 1 172 ? -9.184 16.943 18.937 1.00 95.75 172 GLY A CA 1
ATOM 1329 C C . GLY A 1 172 ? -8.132 16.538 17.903 1.00 95.75 172 GLY A C 1
ATOM 1330 O O . GLY A 1 172 ? -8.435 15.849 16.929 1.00 95.75 172 GLY A O 1
ATOM 1331 N N . GLY A 1 173 ? -6.875 16.925 18.142 1.00 96.88 173 GLY A N 1
ATOM 1332 C CA . GLY A 1 173 ? -5.747 16.520 17.297 1.00 96.88 173 GLY A CA 1
ATOM 1333 C C . GLY A 1 173 ? -5.957 16.909 15.834 1.00 96.88 173 GLY A C 1
ATOM 1334 O O . GLY A 1 173 ? -6.424 18.006 15.550 1.00 96.88 173 GLY A O 1
ATOM 1335 N N . LEU A 1 174 ? -5.663 15.995 14.909 1.00 97.06 174 LEU A N 1
ATOM 1336 C CA . LEU A 1 174 ? -5.872 16.221 13.475 1.00 97.06 174 LEU A CA 1
ATOM 1337 C C . LEU A 1 174 ? -7.359 16.349 13.100 1.00 97.06 174 LEU A C 1
ATOM 1339 O O . LEU A 1 174 ? -7.693 17.001 12.113 1.00 97.06 174 LEU A O 1
ATOM 1343 N N . PHE A 1 175 ? -8.268 15.773 13.892 1.00 97.69 175 PHE A N 1
ATOM 1344 C CA . PHE A 1 175 ? -9.713 15.869 13.653 1.00 97.69 175 PHE A CA 1
ATOM 1345 C C . PHE A 1 175 ? -10.291 17.261 13.956 1.00 97.69 175 PHE A C 1
ATOM 1347 O O . PHE A 1 175 ? -11.446 17.513 13.615 1.00 97.69 175 PHE A O 1
ATOM 1354 N N . SER A 1 176 ? -9.513 18.182 14.540 1.00 97.38 176 SER A N 1
ATOM 1355 C CA . SER A 1 176 ? -9.912 19.593 14.640 1.00 97.38 176 SER A CA 1
ATOM 1356 C C . SER A 1 176 ? -9.834 20.323 13.292 1.00 97.38 176 SER A C 1
ATOM 1358 O O . SER A 1 176 ? -10.509 21.332 13.110 1.00 97.38 176 SER A O 1
ATOM 1360 N N . LEU A 1 177 ? -9.044 19.803 12.341 1.00 97.19 177 LEU A N 1
ATOM 1361 C CA . LEU A 1 177 ? -8.831 20.404 11.020 1.00 97.19 177 LEU A CA 1
ATOM 1362 C C . LEU A 1 177 ? -9.907 19.986 10.012 1.00 97.19 177 LEU A C 1
ATOM 1364 O O . LEU A 1 177 ? -10.319 20.782 9.173 1.00 97.19 177 LEU A O 1
ATOM 1368 N N . ALA A 1 178 ? -10.362 18.731 10.078 1.00 96.38 178 ALA A N 1
ATOM 1369 C CA . ALA A 1 178 ? -11.403 18.207 9.199 1.00 96.38 178 ALA A CA 1
ATOM 1370 C C . ALA A 1 178 ? -12.141 17.014 9.823 1.00 96.38 178 ALA A C 1
ATOM 1372 O O . ALA A 1 178 ? -11.550 16.183 10.513 1.00 96.38 178 ALA A O 1
ATOM 1373 N N . ARG A 1 179 ? -13.432 16.869 9.482 1.00 94.81 179 ARG A N 1
ATOM 1374 C CA . ARG A 1 179 ? -14.291 15.758 9.950 1.00 94.81 179 ARG A CA 1
ATOM 1375 C C . ARG A 1 179 ? -13.759 14.372 9.567 1.00 94.81 179 ARG A C 1
ATOM 1377 O O . ARG A 1 179 ? -13.897 13.431 10.342 1.00 94.81 179 ARG A O 1
ATOM 1384 N N . HIS A 1 180 ? -13.165 14.262 8.379 1.00 95.69 180 HIS A N 1
ATOM 1385 C CA . HIS A 1 180 ? -12.605 13.026 7.824 1.00 95.69 180 HIS A CA 1
ATOM 1386 C C . HIS A 1 180 ? -11.144 13.233 7.414 1.00 95.69 180 HIS A C 1
ATOM 1388 O O . HIS A 1 180 ? -10.752 12.923 6.290 1.00 95.69 180 HIS A O 1
ATOM 1394 N N . ILE A 1 181 ? -10.339 13.810 8.314 1.00 97.62 181 ILE A N 1
ATOM 1395 C CA . ILE A 1 181 ? -8.918 14.083 8.048 1.00 97.62 181 ILE A CA 1
ATOM 1396 C C . ILE A 1 181 ? -8.141 12.814 7.667 1.00 97.62 181 ILE A C 1
ATOM 1398 O O . ILE A 1 181 ? -7.259 12.866 6.818 1.00 97.62 181 ILE A O 1
ATOM 1402 N N . ASN A 1 182 ? -8.530 11.667 8.229 1.00 97.19 182 ASN A N 1
ATOM 1403 C CA . ASN A 1 182 ? -8.003 10.349 7.894 1.00 97.19 182 ASN A CA 1
ATOM 1404 C C . ASN A 1 182 ? -8.238 9.990 6.414 1.00 97.19 182 ASN A C 1
ATOM 1406 O O . ASN A 1 182 ? -7.322 9.527 5.749 1.00 97.19 182 ASN A O 1
ATOM 1410 N N . TYR A 1 183 ? -9.427 10.254 5.865 1.00 97.00 183 TYR A N 1
ATOM 1411 C CA . TYR A 1 183 ? -9.721 9.990 4.450 1.00 97.00 183 TYR A CA 1
ATOM 1412 C C . TYR A 1 183 ? -9.020 10.980 3.519 1.00 97.00 183 TYR A C 1
ATOM 1414 O O . TYR A 1 183 ? -8.550 10.595 2.450 1.00 97.00 183 TYR A O 1
ATOM 1422 N N . GLY A 1 184 ? -8.902 12.242 3.942 1.00 97.88 184 GLY A N 1
ATOM 1423 C CA . GLY A 1 184 ? -8.088 13.226 3.229 1.00 97.88 184 GLY A CA 1
ATOM 1424 C C . GLY A 1 184 ? -6.629 12.781 3.144 1.00 97.88 184 GLY A C 1
ATOM 1425 O O . GLY A 1 184 ? -6.053 12.777 2.065 1.00 97.88 184 GLY A O 1
ATOM 1426 N N . ALA A 1 185 ? -6.066 12.321 4.262 1.00 98.12 185 ALA A N 1
ATOM 1427 C CA . ALA A 1 185 ? -4.719 11.772 4.309 1.00 98.12 185 ALA A CA 1
ATOM 1428 C C . ALA A 1 185 ? -4.580 10.499 3.459 1.00 98.12 185 ALA A C 1
ATOM 1430 O O . ALA A 1 185 ? -3.619 10.404 2.707 1.00 98.12 185 ALA A O 1
ATOM 1431 N N . TYR A 1 186 ? -5.556 9.582 3.500 1.00 97.38 186 TYR A N 1
ATOM 1432 C CA . TYR A 1 186 ? -5.590 8.378 2.656 1.00 97.38 186 TYR A CA 1
ATOM 1433 C C . TYR A 1 186 ? -5.576 8.694 1.157 1.00 97.38 186 TYR A C 1
ATOM 1435 O O . TYR A 1 186 ? -4.956 7.984 0.387 1.00 97.38 186 TYR A O 1
ATOM 1443 N N . THR A 1 187 ? -6.206 9.791 0.736 1.00 96.94 187 THR A N 1
ATOM 1444 C CA . THR A 1 187 ? -6.217 10.203 -0.679 1.00 96.94 187 THR A CA 1
ATOM 1445 C C . THR A 1 187 ? -4.832 10.630 -1.181 1.00 96.94 187 THR A C 1
ATOM 1447 O O . THR A 1 187 ? -4.595 10.651 -2.385 1.00 96.94 187 THR A O 1
ATOM 1450 N N . LEU A 1 188 ? -3.919 10.999 -0.278 1.00 97.19 188 LEU A N 1
ATOM 1451 C CA . LEU A 1 188 ? -2.573 11.425 -0.651 1.00 97.19 188 LEU A CA 1
ATOM 1452 C C . LEU A 1 188 ? -1.649 10.249 -0.999 1.00 97.19 188 LEU A C 1
ATOM 1454 O O . LEU A 1 188 ? -0.709 10.461 -1.759 1.00 97.19 188 LEU A O 1
ATOM 1458 N N . TRP A 1 189 ? -1.858 9.053 -0.438 1.00 95.38 189 TRP A N 1
ATOM 1459 C CA . TRP A 1 189 ? -0.865 7.971 -0.477 1.00 95.38 189 TRP A CA 1
ATOM 1460 C C . TRP A 1 189 ? -1.365 6.674 -1.110 1.00 95.38 189 TRP A C 1
ATOM 1462 O O . TRP A 1 189 ? -2.576 6.378 -1.029 1.00 95.38 189 TRP A O 1
#

Radius of gyration: 19.56 Å; chains: 1; bounding box: 65×36×57 Å

pLDDT: mean 94.64, std 5.99, range [57.03, 98.69]

InterPro domains:
  IPR010721 Probable O-methyltransferase UstE-like [PF06966] (136-184)

Sequence (189 aa):
MPELHDNVSRVKRFNFLGTTVFVGLRAADVWLQRALLEKGWASKLVEKAGGQPVSLVDPITAQIQPYFNVISLMALGSSLKQILTMLIVSEQDTPPASAFLIALFNTIFNSLNTLFSVWDVTSQSPVTILRSPPMLLGISIYAVGISAEMASELQRTIFKRNPNNKGKPYSGGLFSLARHINYGAYTLW

Organism: Fusarium oxysporum (NCBI:txid5507)

Secondary structure (DSSP, 8-state):
-PPP--SS---B---HHHHHHHHHHHHHHHHHHHHHHHT-HHHHHHHHTT--BPP-B-TTT-SBPHHHHHHHHHHHHHHHHHHHIIIII--B---HHHHHHHHHHHHHHHHHHHHHHHBTTT----S-GGG-HHHHHHHHHHHHHHHHHHHHHHHHHHHHHSGGGTTPPP-SGGGGT-TTHHHHHHHH-